Protein AF-0000000081082229 (afdb_homodimer)

Structure (mmCIF, N/CA/C/O backbone):
data_AF-0000000081082229-model_v1
#
loop_
_entity.id
_entity.type
_entity.pdbx_description
1 polymer 'Lipocalin/cytosolic fatty-acid binding domain-containing protein'
#
loop_
_atom_site.group_PDB
_atom_site.id
_atom_site.type_symbol
_atom_site.label_atom_id
_atom_site.label_alt_id
_atom_site.label_comp_id
_atom_site.label_asym_id
_atom_site.label_entity_id
_atom_site.label_seq_id
_atom_site.pdbx_PDB_ins_code
_atom_site.Cartn_x
_atom_site.Cartn_y
_atom_site.Cartn_z
_atom_site.occupancy
_atom_site.B_iso_or_equiv
_atom_site.auth_seq_id
_atom_site.auth_comp_id
_atom_site.auth_asym_id
_atom_site.auth_atom_id
_atom_site.pdbx_PDB_model_num
ATOM 1 N N . MET A 1 1 ? -26.359 8.461 -2.791 1 26.12 1 MET A N 1
ATOM 2 C CA . MET A 1 1 ? -25.031 9.016 -2.504 1 26.12 1 MET A CA 1
ATOM 3 C C . MET A 1 1 ? -24.172 8.016 -1.747 1 26.12 1 MET A C 1
ATOM 5 O O . MET A 1 1 ? -24.422 7.734 -0.573 1 26.12 1 MET A O 1
ATOM 9 N N . PHE A 1 2 ? -23.734 6.965 -2.359 1 30.91 2 PHE A N 1
ATOM 10 C CA . PHE A 1 2 ? -23.266 5.742 -1.726 1 30.91 2 PHE A CA 1
ATOM 11 C C . PHE A 1 2 ? -21.922 5.977 -1.05 1 30.91 2 PHE A C 1
ATOM 13 O O . PHE A 1 2 ? -21 6.555 -1.648 1 30.91 2 PHE A O 1
ATOM 20 N N . SER A 1 3 ? -21.984 6.141 0.276 1 36.75 3 SER A N 1
ATOM 21 C CA . SER A 1 3 ? -20.859 6.18 1.196 1 36.75 3 SER A CA 1
ATOM 22 C C . SER A 1 3 ? -19.984 4.93 1.058 1 36.75 3 SER A C 1
ATOM 24 O O . SER A 1 3 ? -20.438 3.818 1.329 1 36.75 3 SER A O 1
ATOM 26 N N . VAL A 1 4 ? -19.25 4.949 0.083 1 42.41 4 VAL A N 1
ATOM 27 C CA . VAL A 1 4 ? -18.391 3.771 0.058 1 42.41 4 VAL A CA 1
ATOM 28 C C . VAL A 1 4 ? -17.484 3.764 1.29 1 42.41 4 VAL A C 1
ATOM 30 O O . VAL A 1 4 ? -16.734 4.711 1.519 1 42.41 4 VAL A O 1
ATOM 33 N N . VAL A 1 5 ? -17.984 3.068 2.279 1 40.97 5 VAL A N 1
ATOM 34 C CA . VAL A 1 5 ? -17.141 2.803 3.439 1 40.97 5 VAL A CA 1
ATOM 35 C C . VAL A 1 5 ? -16.156 1.686 3.117 1 40.97 5 VAL A C 1
ATOM 37 O O . VAL A 1 5 ? -16.562 0.56 2.814 1 40.97 5 VAL A O 1
ATOM 40 N N . LEU A 1 6 ? -15.086 2.035 2.699 1 45.06 6 LEU A N 1
ATOM 41 C CA . LEU A 1 6 ? -14.062 1.003 2.613 1 45.06 6 LEU A CA 1
ATOM 42 C C . LEU A 1 6 ? -13.688 0.488 4 1 45.06 6 LEU A C 1
ATOM 44 O O . LEU A 1 6 ? -13.039 1.192 4.777 1 45.06 6 LEU A O 1
ATOM 48 N N . LEU A 1 7 ? -14.625 -0.319 4.582 1 39.41 7 LEU A N 1
ATOM 49 C CA . LEU A 1 7 ? -14.352 -0.895 5.895 1 39.41 7 LEU A CA 1
ATOM 50 C C . LEU A 1 7 ? -13.32 -2.01 5.793 1 39.41 7 LEU A C 1
ATOM 52 O O . LEU A 1 7 ? -13.578 -3.051 5.188 1 39.41 7 LEU A O 1
ATOM 56 N N . ALA A 1 8 ? -12 -1.621 5.82 1 44 8 ALA A N 1
ATOM 57 C CA . ALA A 1 8 ? -10.992 -2.676 5.863 1 44 8 ALA A CA 1
ATOM 58 C C . ALA A 1 8 ? -10.977 -3.357 7.227 1 44 8 ALA A C 1
ATOM 60 O O . ALA A 1 8 ? -11.242 -2.725 8.25 1 44 8 ALA A O 1
ATOM 61 N N . ALA A 1 9 ? -10.922 -4.625 7.211 1 42.47 9 ALA A N 1
ATOM 62 C CA . ALA A 1 9 ? -10.703 -5.453 8.391 1 42.47 9 ALA A CA 1
ATOM 63 C C . ALA A 1 9 ? -9.531 -4.93 9.219 1 42.47 9 ALA A C 1
ATOM 65 O O . ALA A 1 9 ? -8.391 -4.898 8.742 1 42.47 9 ALA A O 1
ATOM 66 N N . LEU A 1 10 ? -9.812 -4.027 10.18 1 45.06 10 LEU A N 1
ATOM 67 C CA . LEU A 1 10 ? -8.828 -3.537 11.141 1 45.06 10 LEU A CA 1
ATOM 68 C C . LEU A 1 10 ? -8.094 -4.695 11.812 1 45.06 10 LEU A C 1
ATOM 70 O O . LEU A 1 10 ? -8.719 -5.523 12.484 1 45.06 10 LEU A O 1
ATOM 74 N N . ALA A 1 11 ? -7.004 -4.977 11.289 1 45.22 11 ALA A N 1
ATOM 75 C CA . ALA A 1 11 ? -6.223 -5.961 12.039 1 45.22 11 ALA A CA 1
ATOM 76 C C . ALA A 1 11 ? -6.184 -5.621 13.523 1 45.22 11 ALA A C 1
ATOM 78 O O . ALA A 1 11 ? -5.977 -4.461 13.898 1 45.22 11 ALA A O 1
ATOM 79 N N . THR A 1 12 ? -6.812 -6.449 14.258 1 44.19 12 THR A N 1
ATOM 80 C CA . THR A 1 12 ? -6.77 -6.332 15.711 1 44.19 12 THR A CA 1
ATOM 81 C C . THR A 1 12 ? -5.359 -5.992 16.188 1 44.19 12 THR A C 1
ATOM 83 O O . THR A 1 12 ? -4.422 -6.762 15.961 1 44.19 12 THR A O 1
ATOM 86 N N . CYS A 1 13 ? -5.047 -4.688 16.203 1 43.44 13 CYS A N 1
ATOM 87 C CA . CYS A 1 13 ? -3.803 -4.227 16.812 1 43.44 13 CYS A CA 1
ATOM 88 C C . CYS A 1 13 ? -3.59 -4.859 18.188 1 43.44 13 CYS A C 1
ATOM 90 O O . CYS A 1 13 ? -4.32 -4.559 19.125 1 43.44 13 CYS A O 1
ATOM 92 N N . VAL A 1 14 ? -3.297 -6.086 18.391 1 39.62 14 VAL A N 1
ATOM 93 C CA . VAL A 1 14 ? -2.781 -6.457 19.703 1 39.62 14 VAL A CA 1
ATOM 94 C C . VAL A 1 14 ? -1.655 -5.504 20.109 1 39.62 14 VAL A C 1
ATOM 96 O O . VAL A 1 14 ? -0.687 -5.332 19.359 1 39.62 14 VAL A O 1
ATOM 99 N N . ALA A 1 15 ? -1.9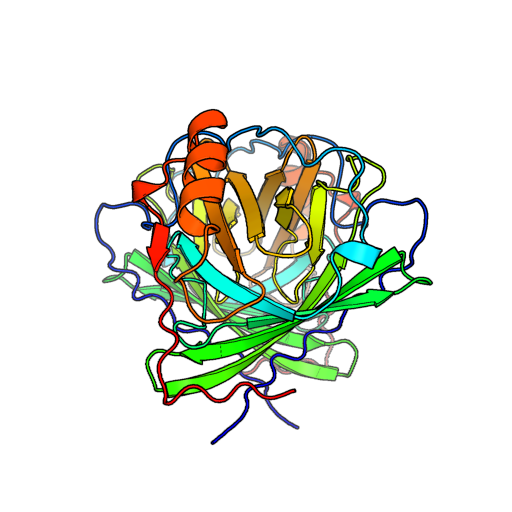37 -4.461 20.859 1 43.59 15 ALA A N 1
ATOM 100 C CA . ALA A 1 15 ? -0.981 -3.66 21.609 1 43.59 15 ALA A CA 1
ATOM 101 C C . ALA A 1 15 ? 0.333 -4.41 21.812 1 43.59 15 ALA A C 1
ATOM 103 O O . ALA A 1 15 ? 1.217 -3.951 22.531 1 43.59 15 ALA A O 1
ATOM 104 N N . GLY A 1 16 ? 0.453 -5.734 21.703 1 45.44 16 GLY A N 1
ATOM 105 C CA . GLY A 1 16 ? 1.644 -6.348 22.281 1 45.44 16 GLY A CA 1
ATOM 106 C C . GLY A 1 16 ? 2.918 -5.957 21.547 1 45.44 16 GLY A C 1
ATOM 107 O O . GLY A 1 16 ? 2.869 -5.395 20.453 1 45.44 16 GLY A O 1
ATOM 108 N N . ASP A 1 17 ? 4.086 -6.207 22.172 1 57.06 17 ASP A N 1
ATOM 109 C CA . ASP A 1 17 ? 5.543 -6.156 22.109 1 57.06 17 ASP A CA 1
ATOM 110 C C . ASP A 1 17 ? 6.051 -6.586 20.734 1 57.06 17 ASP A C 1
ATOM 112 O O . ASP A 1 17 ? 7.238 -6.453 20.438 1 57.06 17 ASP A O 1
ATOM 116 N N . ALA A 1 18 ? 5.156 -7.031 19.828 1 60.81 18 ALA A N 1
ATOM 117 C CA . ALA A 1 18 ? 5.828 -7.648 18.688 1 60.81 18 ALA A CA 1
ATOM 118 C C . ALA A 1 18 ? 5.449 -6.953 17.391 1 60.81 18 ALA A C 1
ATOM 120 O O . ALA A 1 18 ? 4.355 -6.391 17.266 1 60.81 18 ALA A O 1
ATOM 121 N N . LEU A 1 19 ? 6.375 -6.59 16.516 1 69 19 LEU A N 1
ATOM 122 C CA . LEU A 1 19 ? 6.188 -6.156 15.133 1 69 19 LEU A CA 1
ATOM 123 C C . LEU A 1 19 ? 5.105 -6.984 14.445 1 69 19 LEU A C 1
ATOM 125 O O . LEU A 1 19 ? 4.988 -8.188 14.688 1 69 19 LEU A O 1
ATOM 129 N N . PRO A 1 20 ? 4.23 -6.27 13.695 1 74.75 20 PRO A N 1
ATOM 130 C CA . PRO A 1 20 ? 3.316 -7.09 12.906 1 74.75 20 PRO A CA 1
ATOM 131 C C . PRO A 1 20 ? 4.039 -8.148 12.07 1 74.75 20 PRO A C 1
ATOM 133 O O . PRO A 1 20 ? 5.152 -7.906 11.594 1 74.75 20 PRO A O 1
ATOM 136 N N . GLY A 1 21 ? 3.406 -9.32 11.977 1 72.88 21 GLY A N 1
ATOM 137 C CA . GLY A 1 21 ? 3.994 -10.469 11.305 1 72.88 21 GLY A CA 1
ATOM 138 C C . GLY A 1 21 ? 4.398 -10.172 9.875 1 72.88 21 GLY A C 1
ATOM 139 O O . GLY A 1 21 ? 5.328 -10.789 9.344 1 72.88 21 GLY A O 1
ATOM 140 N N . PHE A 1 22 ? 3.773 -9.18 9.273 1 76 22 PHE A N 1
ATOM 141 C CA . PHE A 1 22 ? 4.055 -8.883 7.871 1 76 22 PHE A CA 1
ATOM 142 C C . PHE A 1 22 ? 5.305 -8.023 7.738 1 76 22 PHE A C 1
ATOM 144 O O . PHE A 1 22 ? 5.848 -7.871 6.641 1 76 22 PHE A O 1
ATOM 151 N N . LEU A 1 23 ? 5.734 -7.445 8.773 1 79.56 23 LEU A N 1
ATOM 152 C CA . LEU A 1 23 ? 6.965 -6.664 8.781 1 79.56 23 LEU A CA 1
ATOM 153 C C . LEU A 1 23 ? 8.133 -7.492 9.305 1 79.56 23 LEU A C 1
ATOM 155 O O . LEU A 1 23 ? 8.086 -8.008 10.422 1 79.56 23 LEU A O 1
ATOM 159 N N . LEU A 1 24 ? 9.125 -7.699 8.523 1 84.19 24 LEU A N 1
ATOM 160 C CA . LEU A 1 24 ? 10.297 -8.492 8.875 1 84.19 24 LEU A CA 1
ATOM 161 C C . LEU A 1 24 ? 11.562 -7.637 8.859 1 84.19 24 LEU A C 1
ATOM 163 O O . LEU A 1 24 ? 11.703 -6.746 8.016 1 84.19 24 LEU A O 1
ATOM 167 N N . PRO A 1 25 ? 12.398 -7.918 9.836 1 87.19 25 PRO A N 1
ATOM 168 C CA . PRO A 1 25 ? 13.672 -7.203 9.766 1 87.19 25 PRO A CA 1
ATOM 169 C C . PRO A 1 25 ? 14.492 -7.578 8.531 1 87.19 25 PRO A C 1
ATOM 171 O O . PRO A 1 25 ? 14.453 -8.727 8.086 1 87.19 25 PRO A O 1
ATOM 174 N N . GLY A 1 26 ? 15.195 -6.641 8.07 1 88.25 26 GLY A N 1
ATOM 175 C CA . GLY A 1 26 ? 16.078 -6.895 6.945 1 88.25 26 GLY A CA 1
ATOM 176 C C . GLY A 1 26 ? 15.625 -6.211 5.668 1 88.25 26 GLY A C 1
ATOM 177 O O . GLY A 1 26 ? 14.758 -5.34 5.699 1 88.25 26 GLY A O 1
ATOM 178 N N . LYS A 1 27 ? 16.328 -6.59 4.578 1 88.38 27 LYS A N 1
ATOM 179 C CA . LYS A 1 27 ? 16.078 -5.988 3.273 1 88.38 27 LYS A CA 1
ATOM 180 C C . LYS A 1 27 ? 15.43 -6.992 2.32 1 88.38 27 LYS A C 1
ATOM 182 O O . LYS A 1 27 ? 15.57 -8.203 2.498 1 88.38 27 LYS A O 1
ATOM 187 N N . CYS A 1 28 ? 14.734 -6.477 1.368 1 92.44 28 CYS A N 1
ATOM 188 C CA . CYS A 1 28 ? 14.156 -7.316 0.322 1 92.44 28 CYS A CA 1
ATOM 189 C C . CYS A 1 28 ? 15.25 -8.062 -0.437 1 92.44 28 CYS A C 1
ATOM 191 O O . CYS A 1 28 ? 16.344 -7.535 -0.651 1 92.44 28 CYS A O 1
ATOM 193 N N . ALA A 1 29 ? 14.945 -9.266 -0.843 1 92.69 29 ALA A N 1
ATOM 194 C CA . ALA A 1 29 ? 15.82 -9.992 -1.762 1 92.69 29 ALA A CA 1
ATOM 195 C C . ALA A 1 29 ? 15.906 -9.289 -3.111 1 92.69 29 ALA A C 1
ATOM 197 O O . ALA A 1 29 ? 15.016 -8.508 -3.467 1 92.69 29 ALA A O 1
ATOM 198 N N . LEU A 1 30 ? 17.031 -9.453 -3.781 1 92.62 30 LEU A N 1
ATOM 199 C CA . LEU A 1 30 ? 17.203 -9.008 -5.156 1 92.62 30 LEU A CA 1
ATOM 200 C C . LEU A 1 30 ? 17.281 -10.195 -6.113 1 92.62 30 LEU A C 1
ATOM 202 O O . LEU A 1 30 ? 18.344 -10.523 -6.613 1 92.62 30 LEU A O 1
ATOM 206 N N . PRO A 1 31 ? 16.141 -10.719 -6.402 1 96.62 31 PRO A N 1
ATOM 207 C CA . PRO A 1 31 ? 16.125 -11.984 -7.133 1 96.62 31 PRO A CA 1
ATOM 208 C C . PRO A 1 31 ? 16.453 -11.812 -8.617 1 96.62 31 PRO A C 1
ATOM 210 O O . PRO A 1 31 ? 16.328 -10.711 -9.156 1 96.62 31 PRO A O 1
ATOM 213 N N . ASP A 1 32 ? 16.875 -12.977 -9.242 1 97.12 32 ASP A N 1
ATOM 214 C CA . ASP A 1 32 ? 16.906 -13.047 -10.695 1 97.12 32 ASP A CA 1
ATOM 215 C C . ASP A 1 32 ? 15.5 -12.992 -11.281 1 97.12 32 ASP A C 1
ATOM 217 O O . ASP A 1 32 ? 14.562 -13.547 -10.703 1 97.12 32 ASP A O 1
ATOM 221 N N . LEU A 1 33 ? 15.406 -12.375 -12.453 1 98.12 33 LEU A N 1
ATOM 222 C CA . LEU A 1 33 ? 14.117 -12.211 -13.109 1 98.12 33 LEU A CA 1
ATOM 223 C C . LEU A 1 33 ? 14.023 -13.109 -14.344 1 98.12 33 LEU A C 1
ATOM 225 O O . LEU A 1 33 ? 15.039 -13.492 -14.914 1 98.12 33 LEU A O 1
ATOM 229 N N . GLN A 1 34 ? 12.758 -13.43 -14.609 1 98.62 34 GLN A N 1
ATOM 230 C CA . GLN A 1 34 ? 12.523 -14.148 -15.859 1 98.62 34 GLN A CA 1
ATOM 231 C C . GLN A 1 34 ? 13.164 -13.43 -17.047 1 98.62 34 GLN A C 1
ATOM 233 O O . GLN A 1 34 ? 12.883 -12.258 -17.281 1 98.62 34 GLN A O 1
ATOM 238 N N . ASP A 1 35 ? 14.016 -14.125 -17.828 1 96.06 35 ASP A N 1
ATOM 239 C CA . ASP A 1 35 ? 14.648 -13.57 -19.016 1 96.06 35 ASP A CA 1
ATOM 240 C C . ASP A 1 35 ? 13.648 -13.469 -20.172 1 96.06 35 ASP A C 1
ATOM 242 O O . ASP A 1 35 ? 12.805 -14.352 -20.359 1 96.06 35 ASP A O 1
ATOM 246 N N . ARG A 1 36 ? 13.742 -12.43 -21.031 1 96.06 36 ARG A N 1
ATOM 247 C CA . ARG A 1 36 ? 12.914 -12.242 -22.219 1 96.06 36 ARG A CA 1
ATOM 248 C C . ARG A 1 36 ? 11.445 -12.477 -21.906 1 96.06 36 ARG A C 1
ATOM 250 O O . ARG A 1 36 ? 10.773 -13.258 -22.578 1 96.06 36 ARG A O 1
ATOM 257 N N . PHE A 1 37 ? 11.023 -11.789 -20.828 1 98.25 37 PHE A N 1
ATOM 258 C CA . PHE A 1 37 ? 9.641 -11.93 -20.406 1 98.25 37 PHE A CA 1
ATOM 259 C C . PHE A 1 37 ? 8.68 -11.477 -21.5 1 98.25 37 PHE A C 1
ATOM 261 O O . PHE A 1 37 ? 8.82 -10.375 -22.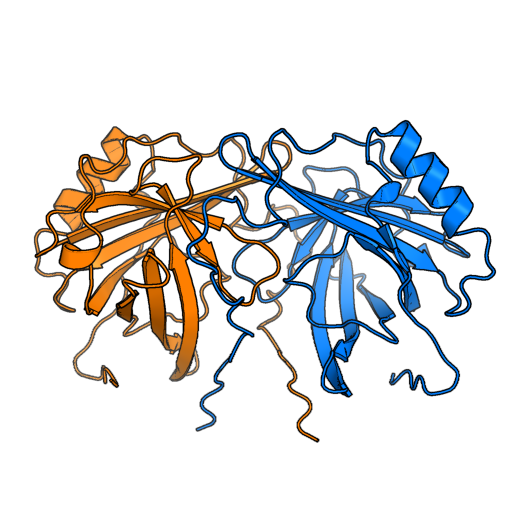047 1 98.25 37 PHE A O 1
ATOM 268 N N . ASP A 1 38 ? 7.746 -12.367 -21.781 1 97.69 38 ASP A N 1
ATOM 269 C CA . ASP A 1 38 ? 6.746 -12.133 -22.828 1 97.69 38 ASP A CA 1
ATOM 270 C C . ASP A 1 38 ? 5.363 -11.906 -22.219 1 97.69 38 ASP A C 1
ATOM 272 O O . ASP A 1 38 ? 4.699 -12.859 -21.797 1 97.69 38 ASP A O 1
ATOM 276 N N . LEU A 1 39 ? 4.914 -10.648 -22.203 1 97.56 39 LEU A N 1
ATOM 277 C CA . LEU A 1 39 ? 3.648 -10.297 -21.578 1 97.56 39 LEU A CA 1
ATOM 278 C C . LEU A 1 39 ? 2.486 -11.031 -22.234 1 97.56 39 LEU A C 1
ATOM 280 O O . LEU A 1 39 ? 1.553 -11.469 -21.562 1 97.56 39 LEU A O 1
ATOM 284 N N . ARG A 1 40 ? 2.531 -11.133 -23.531 1 97.25 40 ARG A N 1
ATOM 285 C CA . ARG A 1 40 ? 1.424 -11.766 -24.234 1 97.25 40 ARG A CA 1
ATOM 286 C C . ARG A 1 40 ? 1.274 -13.227 -23.844 1 97.25 40 ARG A C 1
ATOM 288 O O . ARG A 1 40 ? 0.16 -13.711 -23.625 1 97.25 40 ARG A O 1
ATOM 295 N N . ARG A 1 41 ? 2.387 -13.883 -23.766 1 97.94 41 ARG A N 1
ATOM 296 C CA . ARG A 1 41 ? 2.336 -15.289 -23.375 1 97.94 41 ARG A CA 1
ATOM 297 C C . ARG A 1 41 ? 1.896 -15.438 -21.922 1 97.94 41 ARG A C 1
ATOM 299 O O . ARG A 1 41 ? 1.283 -16.438 -21.562 1 97.94 41 ARG A O 1
ATOM 306 N N . TYR A 1 42 ? 2.205 -14.438 -21.141 1 98.38 42 TYR A N 1
ATOM 307 C CA . TYR A 1 42 ? 1.902 -14.469 -19.719 1 98.38 42 TYR A CA 1
ATOM 308 C C . TYR A 1 42 ? 0.416 -14.242 -19.469 1 98.38 42 TYR A C 1
ATOM 310 O O . TYR A 1 42 ? -0.106 -14.602 -18.406 1 98.38 42 TYR A O 1
ATOM 318 N N . SER A 1 43 ? -0.287 -13.711 -20.391 1 98.19 43 SER A N 1
ATOM 319 C CA . SER A 1 43 ? -1.686 -13.312 -20.25 1 98.19 43 SER A CA 1
ATOM 320 C C . SER A 1 43 ? -2.578 -14.523 -19.969 1 98.19 43 SER A C 1
ATOM 322 O O . SER A 1 43 ? -2.189 -15.664 -20.219 1 98.19 43 SER A O 1
ATOM 324 N N . GLY A 1 44 ? -3.74 -14.211 -19.406 1 97.62 44 GLY A N 1
ATOM 325 C CA . GLY A 1 44 ? -4.719 -15.25 -19.125 1 97.62 44 GLY A CA 1
ATOM 326 C C . GLY A 1 44 ? -4.945 -15.484 -17.641 1 97.62 44 GLY A C 1
ATOM 327 O O . GLY A 1 44 ? -4.594 -14.633 -16.812 1 97.62 44 GLY A O 1
ATOM 328 N N . ARG A 1 45 ? -5.535 -16.609 -17.359 1 96.94 45 ARG A N 1
ATOM 329 C CA . ARG A 1 45 ? -5.93 -16.922 -15.984 1 96.94 45 ARG A CA 1
ATOM 330 C C . ARG A 1 45 ? -4.82 -17.656 -15.25 1 96.94 45 ARG A C 1
ATOM 332 O O . ARG A 1 45 ? -4.195 -18.562 -15.812 1 96.94 45 ARG A O 1
ATOM 339 N N . TRP A 1 46 ? -4.648 -17.188 -14.062 1 97.06 46 TRP A N 1
ATOM 340 C CA . TRP A 1 46 ? -3.758 -17.859 -13.125 1 97.06 46 TRP A CA 1
ATOM 341 C C . TRP A 1 46 ? -4.477 -18.172 -11.812 1 97.06 46 TRP A C 1
ATOM 343 O O . TRP A 1 46 ? -5.227 -17.344 -11.297 1 97.06 46 TRP A O 1
ATOM 353 N N . TYR A 1 47 ? -4.234 -19.359 -11.328 1 96.56 47 TYR A N 1
ATOM 354 C CA . TYR A 1 47 ? -4.699 -19.734 -9.992 1 96.56 47 TYR A CA 1
ATOM 355 C C . TYR A 1 47 ? -3.574 -19.625 -8.969 1 96.56 47 TYR A C 1
ATOM 357 O O . TYR A 1 47 ? -2.457 -20.078 -9.211 1 96.56 47 TYR A O 1
ATOM 365 N N . TRP A 1 48 ? -3.932 -18.953 -7.859 1 96.19 48 TRP A N 1
ATOM 366 C CA . TRP A 1 48 ? -2.955 -18.891 -6.777 1 96.19 48 TRP A CA 1
ATOM 367 C C . TRP A 1 48 ? -2.891 -20.219 -6.027 1 96.19 48 TRP A C 1
ATOM 369 O O . TRP A 1 48 ? -3.875 -20.641 -5.414 1 96.19 48 TRP A O 1
ATOM 379 N N . THR A 1 49 ? -1.729 -20.812 -6.023 1 95.62 49 THR A N 1
ATOM 380 C CA . THR A 1 49 ? -1.664 -22.109 -5.359 1 95.62 49 THR A CA 1
ATOM 381 C C . THR A 1 49 ? -0.924 -22 -4.031 1 95.62 49 THR A C 1
ATOM 383 O O . THR A 1 49 ? -1.202 -22.766 -3.096 1 95.62 49 THR A O 1
ATOM 386 N N . HIS A 1 50 ? 0.106 -21.188 -3.982 1 95.25 50 HIS A N 1
ATOM 387 C CA . HIS A 1 50 ? 0.812 -20.906 -2.738 1 95.25 50 HIS A CA 1
ATOM 388 C C . HIS A 1 50 ? 1.062 -19.406 -2.578 1 95.25 50 HIS A C 1
ATOM 390 O O . HIS A 1 50 ? 1.353 -18.719 -3.555 1 95.25 50 HIS A O 1
ATOM 396 N N . ILE A 1 51 ? 0.981 -18.953 -1.348 1 94.75 51 ILE A N 1
ATOM 397 C CA . ILE A 1 51 ? 1.246 -17.547 -1.058 1 94.75 51 ILE A CA 1
ATOM 398 C C . ILE A 1 51 ? 1.967 -17.422 0.283 1 94.75 51 ILE A C 1
ATOM 400 O O . ILE A 1 51 ? 1.854 -18.312 1.139 1 94.75 51 ILE A O 1
ATOM 404 N N . ILE A 1 52 ? 2.805 -16.375 0.411 1 92.44 52 ILE A N 1
ATOM 405 C CA . ILE A 1 52 ? 3.211 -15.961 1.753 1 92.44 52 ILE A CA 1
ATOM 406 C C . ILE A 1 52 ? 2.029 -15.328 2.48 1 92.44 52 ILE A C 1
ATOM 408 O O . ILE A 1 52 ? 1.504 -14.297 2.045 1 92.44 52 ILE A O 1
ATOM 412 N N . GLU A 1 53 ? 1.618 -15.938 3.451 1 80.69 53 GLU A N 1
ATOM 413 C CA . GLU A 1 53 ? 0.464 -15.43 4.184 1 80.69 53 GLU A CA 1
ATOM 414 C C . GLU A 1 53 ? 0.706 -14 4.668 1 80.69 53 GLU A C 1
ATOM 416 O O . GLU A 1 53 ? 1.792 -13.68 5.156 1 80.69 53 GLU A O 1
ATOM 421 N N . ASN A 1 54 ? -0.261 -13.18 4.383 1 76.38 54 ASN A N 1
ATOM 422 C CA . ASN A 1 54 ? -0.257 -11.781 4.801 1 76.38 54 ASN A CA 1
ATOM 423 C C . ASN A 1 54 ? -1.653 -11.305 5.195 1 76.38 54 ASN A C 1
ATOM 425 O O . ASN A 1 54 ? -2.635 -11.633 4.527 1 76.38 54 ASN A O 1
ATOM 429 N N . GLU A 1 55 ? -1.67 -10.594 6.305 1 72.5 55 GLU A N 1
ATOM 430 C CA . GLU A 1 55 ? -2.955 -10.148 6.832 1 72.5 55 GLU A CA 1
ATOM 431 C C . GLU A 1 55 ? -3.643 -9.188 5.871 1 72.5 55 GLU A C 1
ATOM 433 O O . GLU A 1 55 ? -4.848 -8.945 5.973 1 72.5 55 GLU A O 1
ATOM 438 N N . TYR A 1 56 ? -3.004 -8.766 4.906 1 75.12 56 TYR A N 1
ATOM 439 C CA . TYR A 1 56 ? -3.559 -7.758 4.008 1 75.12 56 TYR A CA 1
ATOM 440 C C . TYR A 1 56 ? -4.16 -8.406 2.766 1 75.12 56 TYR A C 1
ATOM 442 O O . TYR A 1 56 ? -4.848 -7.746 1.984 1 75.12 56 TYR A O 1
ATOM 450 N N . LEU A 1 57 ? -3.861 -9.656 2.555 1 79.38 57 LEU A N 1
ATOM 451 C CA . LEU A 1 57 ? -4.516 -10.344 1.449 1 79.38 57 LEU A CA 1
ATOM 452 C C . LEU A 1 57 ? -5.961 -10.688 1.8 1 79.38 57 LEU A C 1
ATOM 454 O O . LEU A 1 57 ? -6.211 -11.516 2.682 1 79.38 57 LEU A O 1
ATOM 458 N N . PRO A 1 58 ? -6.957 -10.047 1.142 1 80.94 58 PRO A N 1
ATOM 459 C CA . PRO A 1 58 ? -8.352 -10.18 1.578 1 80.94 58 PRO A CA 1
ATOM 460 C C . PRO A 1 58 ? -8.961 -11.531 1.197 1 80.94 58 PRO A C 1
ATOM 462 O O . PRO A 1 58 ? -9.938 -11.961 1.812 1 80.94 58 PRO A O 1
ATOM 465 N N . MET A 1 59 ? -8.422 -12.148 0.2 1 89.62 59 MET A N 1
ATOM 466 C CA . MET A 1 59 ? -8.961 -13.438 -0.232 1 89.62 59 MET A CA 1
ATOM 467 C C . MET A 1 59 ? -8.133 -14.586 0.333 1 89.62 59 MET A C 1
ATOM 469 O O . MET A 1 59 ? -6.91 -14.492 0.42 1 89.62 59 MET A O 1
ATOM 473 N N . GLU A 1 60 ? -8.852 -15.703 0.53 1 90.81 60 GLU A N 1
ATOM 474 C CA . GLU A 1 60 ? -8.18 -16.812 1.196 1 90.81 60 GLU A CA 1
ATOM 475 C C . GLU A 1 60 ? -8.328 -18.109 0.401 1 90.81 60 GLU A C 1
ATOM 477 O O . GLU A 1 60 ? -7.453 -18.969 0.443 1 90.81 60 GLU A O 1
ATOM 482 N N . THR A 1 61 ? -9.469 -18.25 -0.188 1 93.44 61 THR A N 1
ATOM 483 C CA . THR A 1 61 ? -9.719 -19.5 -0.891 1 93.44 61 THR A CA 1
ATOM 484 C C . THR A 1 61 ? -10.18 -19.25 -2.32 1 93.44 61 THR A C 1
ATOM 486 O O . THR A 1 61 ? -10.703 -18.172 -2.621 1 93.44 61 THR A O 1
ATOM 489 N N . CYS A 1 62 ? -9.938 -20.219 -3.16 1 96 62 CYS A N 1
ATOM 490 C CA . CYS A 1 62 ? -10.375 -20.188 -4.551 1 96 62 CYS A CA 1
ATOM 491 C C . CYS A 1 62 ? -9.836 -18.953 -5.266 1 96 62 CYS A C 1
ATOM 493 O O . CYS A 1 62 ? -10.531 -18.359 -6.086 1 96 62 CYS A O 1
ATOM 495 N N . VAL A 1 63 ? -8.633 -18.516 -4.918 1 95.38 63 VAL A N 1
ATOM 496 C CA . VAL A 1 63 ? -8.125 -17.234 -5.426 1 95.38 63 VAL A CA 1
ATOM 497 C C . VAL A 1 63 ? -7.566 -17.438 -6.832 1 95.38 63 VAL A C 1
ATOM 499 O O . VAL A 1 63 ? -6.824 -18.375 -7.09 1 95.38 63 VAL A O 1
ATOM 502 N N . HIS A 1 64 ? -7.914 -16.5 -7.676 1 96.75 64 HIS A N 1
ATOM 503 C CA . HIS A 1 64 ? -7.469 -16.531 -9.062 1 96.75 64 HIS A CA 1
ATOM 504 C C . HIS A 1 64 ? -7.391 -15.133 -9.656 1 96.75 64 HIS A C 1
ATOM 506 O O . HIS A 1 64 ? -8.07 -14.219 -9.18 1 96.75 64 HIS A O 1
ATOM 512 N N . SER A 1 65 ? -6.547 -14.984 -10.625 1 96.75 65 SER A N 1
ATOM 513 C CA . SER A 1 65 ? -6.359 -13.703 -11.297 1 96.75 65 SER A CA 1
ATOM 514 C C . SER A 1 65 ? -6.445 -13.859 -12.812 1 96.75 65 SER A C 1
ATOM 516 O O . SER A 1 65 ? -5.938 -14.836 -13.375 1 96.75 65 SER A O 1
ATOM 518 N N . GLN A 1 66 ? -7.102 -12.938 -13.375 1 97.81 66 GLN A N 1
ATOM 519 C CA . GLN A 1 66 ? -7.137 -12.812 -14.828 1 97.81 66 GLN A CA 1
ATOM 520 C C . GLN A 1 66 ? -6.273 -11.656 -15.312 1 97.81 66 GLN A C 1
ATOM 522 O O . GLN A 1 66 ? -6.496 -10.508 -14.922 1 97.81 66 GLN A O 1
ATOM 527 N N . TYR A 1 67 ? -5.324 -11.969 -16.109 1 97.88 67 TYR A N 1
ATOM 528 C CA . TYR A 1 67 ? -4.449 -10.961 -16.719 1 97.88 67 TYR A CA 1
ATOM 529 C C . TYR A 1 67 ? -4.844 -10.695 -18.156 1 97.88 67 TYR A C 1
ATOM 531 O O . TYR A 1 67 ? -4.547 -11.5 -19.047 1 97.88 67 TYR A O 1
ATOM 539 N N . ASP A 1 68 ? -5.41 -9.562 -18.359 1 97.56 68 ASP A N 1
ATOM 540 C CA . ASP A 1 68 ? -5.781 -9.148 -19.703 1 97.56 68 ASP A CA 1
ATOM 541 C C . ASP A 1 68 ? -4.738 -8.195 -20.297 1 97.56 68 ASP A C 1
ATOM 543 O O . ASP A 1 68 ? -4.66 -7.035 -19.891 1 97.56 68 ASP A O 1
ATOM 547 N N . TYR A 1 69 ? -4.059 -8.656 -21.281 1 97 69 TYR A N 1
ATOM 548 C CA . TYR A 1 69 ? -3.006 -7.871 -21.922 1 97 69 TYR A CA 1
ATOM 549 C C . TYR A 1 69 ? -3.596 -6.738 -22.75 1 97 69 TYR A C 1
ATOM 551 O O . TYR A 1 69 ? -4.586 -6.934 -23.469 1 97 69 TYR A O 1
ATOM 559 N N . SER A 1 70 ? -2.975 -5.605 -22.547 1 94.5 70 SER A N 1
ATOM 560 C CA . SER A 1 70 ? -3.316 -4.445 -23.359 1 94.5 70 SER A CA 1
ATOM 561 C C . SER A 1 70 ? -2.133 -4 -24.219 1 94.5 70 SER A C 1
ATOM 563 O O . SER A 1 70 ? -1.111 -3.559 -23.688 1 94.5 70 SER A O 1
ATOM 565 N N . TYR A 1 71 ? -2.369 -3.99 -25.484 1 90.62 71 TYR A N 1
ATOM 566 C CA . TYR A 1 71 ? -1.326 -3.521 -26.391 1 90.62 71 TYR A CA 1
ATOM 567 C C . TYR A 1 71 ? -1.12 -2.018 -26.25 1 90.62 71 TYR A C 1
ATOM 569 O O . TYR A 1 71 ? 0.015 -1.537 -26.266 1 90.62 71 TYR A O 1
ATOM 577 N N . THR A 1 72 ? -2.156 -1.338 -26.094 1 89.81 72 THR A N 1
ATOM 578 C CA . THR A 1 72 ? -2.117 0.119 -26.031 1 89.81 72 THR A CA 1
ATOM 579 C C . THR A 1 72 ? -1.433 0.589 -24.75 1 89.81 72 THR A C 1
ATOM 581 O O . THR A 1 72 ? -0.598 1.495 -24.781 1 89.81 72 THR A O 1
ATOM 584 N N . ASP A 1 73 ? -1.678 -0.052 -23.734 1 86.94 73 ASP A N 1
ATOM 585 C CA . ASP A 1 73 ? -1.124 0.366 -22.453 1 86.94 73 ASP A CA 1
ATOM 586 C C . ASP A 1 73 ? 0.168 -0.386 -22.141 1 86.94 73 ASP A C 1
ATOM 588 O O . ASP A 1 73 ? 0.909 -0.006 -21.234 1 86.94 73 ASP A O 1
ATOM 592 N N . TYR A 1 74 ? 0.444 -1.39 -22.969 1 89.75 74 TYR A N 1
ATOM 593 C CA . TYR A 1 74 ? 1.581 -2.279 -22.766 1 89.75 74 TYR A CA 1
ATOM 594 C C . TYR A 1 74 ? 1.631 -2.773 -21.328 1 89.75 74 TYR A C 1
ATOM 596 O O . TYR A 1 74 ? 2.562 -2.453 -20.578 1 89.75 74 TYR A O 1
ATOM 604 N N . GLY A 1 75 ? 0.793 -3.504 -20.922 1 95.69 75 GLY A N 1
ATOM 605 C CA . GLY A 1 75 ? 0.609 -4.055 -19.578 1 95.69 75 GLY A CA 1
ATOM 606 C C . GLY A 1 75 ? -0.665 -4.863 -19.453 1 95.69 75 GLY A C 1
ATOM 607 O O . GLY A 1 75 ? -1.177 -5.402 -20.438 1 95.69 75 GLY A O 1
ATOM 608 N N . PHE A 1 76 ? -1.043 -5.094 -18.141 1 97.62 76 PHE A N 1
ATOM 609 C CA . PHE A 1 76 ? -2.213 -5.922 -17.875 1 97.62 76 PHE A CA 1
ATOM 610 C C . PHE A 1 76 ? -3.268 -5.141 -17.094 1 97.62 76 PHE A C 1
ATOM 612 O O . PHE A 1 76 ? -2.939 -4.395 -16.172 1 97.62 76 PHE A O 1
ATOM 619 N N . LYS A 1 77 ? -4.496 -5.266 -17.531 1 95.94 77 LYS A N 1
ATOM 620 C CA . LYS A 1 77 ? -5.594 -5.152 -16.578 1 95.94 77 LYS A CA 1
ATOM 621 C C . LYS A 1 77 ? -5.797 -6.457 -15.812 1 95.94 77 LYS A C 1
ATOM 623 O O . LYS A 1 77 ? -5.922 -7.523 -16.422 1 95.94 77 LYS A O 1
ATOM 628 N N . VAL A 1 78 ? -5.797 -6.332 -14.492 1 95.94 78 VAL A N 1
ATOM 629 C CA . VAL A 1 78 ? -5.816 -7.551 -13.695 1 95.94 78 VAL A CA 1
ATOM 630 C C . VAL A 1 78 ? -7.055 -7.566 -12.797 1 95.94 78 VAL A C 1
ATOM 632 O O . VAL A 1 78 ? -7.367 -6.566 -12.148 1 95.94 78 VAL A O 1
ATOM 635 N N . ARG A 1 79 ? -7.758 -8.633 -12.844 1 95.62 79 ARG A N 1
ATOM 636 C CA . ARG A 1 79 ? -8.859 -8.898 -11.93 1 95.62 79 ARG A CA 1
ATOM 637 C C . ARG A 1 79 ? -8.562 -10.109 -11.047 1 95.62 79 ARG A C 1
ATOM 639 O O . ARG A 1 79 ? -8.273 -11.195 -11.555 1 95.62 79 ARG A O 1
ATOM 646 N N . THR A 1 80 ? -8.523 -9.891 -9.758 1 94.25 80 THR A N 1
ATOM 647 C CA . THR A 1 80 ? -8.32 -10.969 -8.797 1 94.25 80 THR A CA 1
ATOM 648 C C . THR A 1 80 ? -9.586 -11.188 -7.965 1 94.25 80 THR A C 1
ATOM 650 O O . THR A 1 80 ? -10.219 -10.234 -7.52 1 94.25 80 THR A O 1
ATOM 653 N N . ALA A 1 81 ? -9.898 -12.461 -7.828 1 94.44 81 ALA A N 1
ATOM 654 C CA . ALA A 1 81 ? -11.125 -12.773 -7.09 1 94.44 81 ALA A CA 1
ATOM 655 C C . ALA A 1 81 ? -10.953 -14.023 -6.242 1 94.44 81 ALA A C 1
ATOM 657 O O . ALA A 1 81 ? -10.047 -14.828 -6.48 1 94.44 81 ALA A O 1
ATOM 658 N N . GLY A 1 82 ? -11.789 -14.172 -5.285 1 94.62 82 GLY A N 1
ATOM 659 C CA . GLY A 1 82 ? -11.828 -15.305 -4.371 1 94.62 82 GLY A CA 1
ATOM 660 C C . GLY A 1 82 ? -12.742 -15.078 -3.184 1 94.62 82 GLY A C 1
ATOM 661 O O . GLY A 1 82 ? -13.586 -14.18 -3.207 1 94.62 82 GLY A O 1
ATOM 662 N N . PHE A 1 83 ? -12.57 -15.977 -2.215 1 92.81 83 PHE A N 1
ATOM 663 C CA . PHE A 1 83 ? -13.406 -15.883 -1.021 1 92.81 83 PHE A CA 1
ATOM 664 C C . PHE A 1 83 ? -12.562 -15.5 0.192 1 92.81 83 PHE A C 1
ATOM 666 O O . PHE A 1 83 ? -11.406 -15.906 0.311 1 92.81 83 PHE A O 1
ATOM 673 N N . ASN A 1 84 ? -13.242 -14.719 0.992 1 90.19 84 ASN A N 1
ATOM 674 C CA . ASN A 1 84 ? -12.586 -14.422 2.264 1 90.19 84 ASN A CA 1
ATOM 675 C C . ASN A 1 84 ? -13.008 -15.406 3.354 1 90.19 84 ASN A C 1
ATOM 677 O O . ASN A 1 84 ? -13.664 -16.406 3.068 1 90.19 84 ASN A O 1
ATOM 681 N N . SER A 1 85 ? -12.531 -15.133 4.605 1 88.19 85 SER A N 1
ATOM 682 C CA . SER A 1 85 ? -12.781 -16.031 5.723 1 88.19 85 SER A CA 1
ATOM 683 C C . SER A 1 85 ? -14.273 -16.125 6.035 1 88.19 85 SER A C 1
ATOM 685 O O . SER A 1 85 ? -14.742 -17.141 6.551 1 88.19 85 SER A O 1
ATOM 687 N N . ASP A 1 86 ? -15.055 -15.133 5.707 1 90.69 86 ASP A N 1
ATOM 688 C CA . ASP A 1 86 ? -16.5 -15.109 5.934 1 90.69 86 ASP A CA 1
ATOM 689 C C . ASP A 1 86 ? -17.25 -15.727 4.758 1 90.69 86 ASP A C 1
ATOM 691 O O . ASP A 1 86 ? -18.469 -15.586 4.652 1 90.69 86 ASP A O 1
ATOM 695 N N . LYS A 1 87 ? -16.516 -16.156 3.816 1 89.81 87 LYS A N 1
ATOM 696 C CA . LYS A 1 87 ? -17.062 -16.812 2.631 1 89.81 87 LYS A CA 1
ATOM 697 C C . LYS A 1 87 ? -17.719 -15.797 1.694 1 89.81 87 LYS A C 1
ATOM 699 O O . LYS A 1 87 ? -18.625 -16.141 0.943 1 89.81 87 LYS A O 1
ATOM 704 N N . GLU A 1 88 ? -17.281 -14.641 1.853 1 89.81 88 GLU A N 1
ATOM 705 C CA . GLU A 1 88 ? -17.719 -13.625 0.898 1 89.81 88 GLU A CA 1
ATOM 706 C C . GLU A 1 88 ? -16.844 -13.625 -0.349 1 89.81 88 GLU A C 1
ATOM 708 O O . GLU A 1 88 ? -15.625 -13.758 -0.254 1 89.81 88 GLU A O 1
ATOM 713 N N . TYR A 1 89 ? -17.547 -13.547 -1.469 1 90.12 89 TYR A N 1
ATOM 714 C CA . TYR A 1 89 ? -16.812 -13.445 -2.725 1 90.12 89 TYR A CA 1
ATOM 715 C C . TYR A 1 89 ? -16.328 -12.016 -2.951 1 90.12 89 TYR A C 1
ATOM 717 O O . TYR A 1 89 ? -17.125 -11.078 -2.984 1 90.12 89 TYR A O 1
ATOM 725 N N . LEU A 1 90 ? -15.031 -11.891 -3.135 1 88.25 90 LEU A N 1
ATOM 726 C CA . LEU A 1 90 ? -14.414 -10.578 -3.34 1 88.25 90 LEU A CA 1
ATOM 727 C C . LEU A 1 90 ? -13.75 -10.5 -4.711 1 88.25 90 LEU A C 1
ATOM 729 O O . LEU A 1 90 ? -13.344 -11.523 -5.27 1 88.25 90 LEU A O 1
ATOM 733 N N . ARG A 1 91 ? -13.719 -9.227 -5.16 1 89.62 91 ARG A N 1
ATOM 734 C CA . ARG A 1 91 ? -13.047 -8.953 -6.426 1 89.62 91 ARG A CA 1
ATOM 735 C C . ARG A 1 91 ? -12.227 -7.668 -6.34 1 89.62 91 ARG A C 1
ATOM 737 O O . ARG A 1 91 ? -12.703 -6.652 -5.832 1 89.62 91 ARG A O 1
ATOM 744 N N . LEU A 1 92 ? -10.984 -7.742 -6.781 1 87.44 92 LEU A N 1
ATOM 745 C CA . LEU A 1 92 ? -10.086 -6.594 -6.859 1 87.44 92 LEU A CA 1
ATOM 746 C C . LEU A 1 92 ? -9.578 -6.398 -8.289 1 87.44 92 LEU A C 1
ATOM 748 O O . LEU A 1 92 ? -9.234 -7.367 -8.969 1 87.44 92 LEU A O 1
ATOM 752 N N . GLU A 1 93 ? -9.602 -5.129 -8.68 1 89.25 93 GLU A N 1
ATOM 753 C CA . GLU A 1 93 ? -9.117 -4.824 -10.023 1 89.25 93 GLU A CA 1
ATOM 754 C C . GLU A 1 93 ? -8 -3.783 -9.977 1 89.25 93 GLU A C 1
ATOM 756 O O . GLU A 1 93 ? -8.023 -2.875 -9.148 1 89.25 93 GLU A O 1
ATOM 761 N N . GLY A 1 94 ? -7.059 -3.969 -10.867 1 89.69 94 GLY A N 1
ATOM 762 C CA . GLY A 1 94 ? -5.938 -3.053 -11.008 1 89.69 94 GLY A CA 1
ATOM 763 C C . GLY A 1 94 ? -5.117 -3.305 -12.258 1 89.69 94 GLY A C 1
ATOM 764 O O . GLY A 1 94 ? -5.625 -3.855 -13.242 1 89.69 94 GLY A O 1
ATOM 765 N N . GLN A 1 95 ? -3.9 -2.736 -12.18 1 91.62 95 GLN A N 1
ATOM 766 C CA . GLN A 1 95 ? -3.018 -2.887 -13.336 1 91.62 95 GLN A CA 1
ATOM 767 C C . GLN A 1 95 ? -1.65 -3.42 -12.914 1 91.62 95 GLN A C 1
ATOM 769 O O . GLN A 1 95 ? -1.204 -3.182 -11.789 1 91.62 95 GLN A O 1
ATOM 774 N N . VAL A 1 96 ? -1.072 -4.137 -13.766 1 94.31 96 VAL A N 1
ATOM 775 C CA . VAL A 1 96 ? 0.312 -4.59 -13.664 1 94.31 96 VAL A CA 1
ATOM 776 C C . VAL A 1 96 ? 1.045 -4.301 -14.969 1 94.31 96 VAL A C 1
ATOM 778 O O . VAL A 1 96 ? 0.61 -4.73 -16.047 1 94.31 96 VAL A O 1
ATOM 781 N N . TYR A 1 97 ? 2.105 -3.557 -14.883 1 93.25 97 TYR A N 1
ATOM 782 C CA . TYR A 1 97 ? 2.744 -3.162 -16.141 1 93.25 97 TYR A CA 1
ATOM 783 C C . TYR A 1 97 ? 4.234 -2.91 -15.93 1 93.25 97 TYR A C 1
ATOM 785 O O . TYR A 1 97 ? 4.664 -2.562 -14.828 1 93.25 97 TYR A O 1
ATOM 793 N N . PRO A 1 98 ? 4.996 -3.143 -17.047 1 93.5 98 PRO A N 1
ATOM 794 C CA . PRO A 1 98 ? 6.426 -2.838 -16.984 1 93.5 98 PRO A CA 1
ATOM 795 C C . PRO A 1 98 ? 6.707 -1.338 -16.906 1 93.5 98 PRO A C 1
ATOM 797 O O . PRO A 1 98 ? 5.848 -0.526 -17.25 1 93.5 98 PRO A O 1
ATOM 800 N N . THR A 1 99 ? 7.863 -1.077 -16.328 1 86.31 99 THR A N 1
ATOM 801 C CA . THR A 1 99 ? 8.383 0.287 -16.344 1 86.31 99 THR A CA 1
ATOM 802 C C . THR A 1 99 ? 9.703 0.355 -17.109 1 86.31 99 THR A C 1
ATOM 804 O O . THR A 1 99 ? 10.398 -0.654 -17.25 1 86.31 99 THR A O 1
ATOM 807 N N . LYS A 1 100 ? 10.07 1.48 -17.578 1 83.81 100 LYS A N 1
ATOM 808 C CA . LYS A 1 100 ? 11.266 1.642 -18.391 1 83.81 100 LYS A CA 1
ATOM 809 C C . LYS A 1 100 ? 12.531 1.435 -17.562 1 83.81 100 LYS A C 1
ATOM 811 O O . LYS A 1 100 ? 13.586 1.101 -18.109 1 83.81 100 LYS A O 1
ATOM 816 N N . GLU A 1 101 ? 12.414 1.586 -16.312 1 84.25 101 GLU A N 1
ATOM 817 C CA . GLU A 1 101 ? 13.57 1.579 -15.43 1 84.25 101 GLU A CA 1
ATOM 818 C C . GLU A 1 101 ? 14.016 0.155 -15.102 1 84.25 101 GLU A C 1
ATOM 820 O O . GLU A 1 101 ? 15.125 -0.062 -14.617 1 84.25 101 GLU A O 1
ATOM 825 N N . PHE A 1 102 ? 13.102 -0.8 -15.422 1 86.88 102 PHE A N 1
ATOM 826 C CA . PHE A 1 102 ? 13.383 -2.184 -15.055 1 86.88 102 PHE A CA 1
ATOM 827 C C . PHE A 1 102 ? 13.109 -3.121 -16.219 1 86.88 102 PHE A C 1
ATOM 829 O O . PHE A 1 102 ? 12.43 -2.75 -17.188 1 86.88 102 PHE A O 1
ATOM 836 N N . PRO A 1 103 ? 13.773 -4.355 -16.062 1 91.06 103 PRO A N 1
ATOM 837 C CA . PRO A 1 103 ? 13.398 -5.363 -17.062 1 91.06 103 PRO A CA 1
ATOM 838 C C . PRO A 1 103 ? 11.898 -5.648 -17.062 1 91.06 103 PRO A C 1
ATOM 840 O O . PRO A 1 103 ? 11.219 -5.43 -16.062 1 91.06 103 PRO A O 1
ATOM 843 N N . ALA A 1 104 ? 11.375 -6.148 -18.125 1 92.38 104 ALA A N 1
ATOM 844 C CA . ALA A 1 104 ? 9.945 -6.352 -18.328 1 92.38 104 ALA A CA 1
ATOM 845 C C . ALA A 1 104 ? 9.359 -7.242 -17.234 1 92.38 104 ALA A C 1
ATOM 847 O O . ALA A 1 104 ? 8.188 -7.098 -16.875 1 92.38 104 ALA A O 1
ATOM 848 N N . ALA A 1 105 ? 10.133 -8.125 -16.719 1 96.38 105 ALA A N 1
ATOM 849 C CA . ALA A 1 105 ? 9.648 -9.055 -15.703 1 96.38 105 ALA A CA 1
ATOM 850 C C . ALA A 1 105 ? 9.539 -8.367 -14.344 1 96.38 105 ALA A C 1
ATOM 852 O O . ALA A 1 105 ? 9.031 -8.953 -13.383 1 96.38 105 ALA A O 1
ATOM 853 N N . HIS A 1 106 ? 10.117 -7.184 -14.234 1 94.44 106 HIS A N 1
ATOM 854 C CA . HIS A 1 106 ? 9.961 -6.328 -13.07 1 94.44 106 HIS A CA 1
ATOM 855 C C . HIS A 1 106 ? 8.906 -5.258 -13.305 1 94.44 106 HIS A C 1
ATOM 857 O O . HIS A 1 106 ? 9.234 -4.113 -13.625 1 94.44 106 HIS A O 1
ATOM 863 N N . MET A 1 107 ? 7.672 -5.684 -13.047 1 94.94 107 MET A N 1
ATOM 864 C CA . MET A 1 107 ? 6.547 -4.801 -13.336 1 94.94 107 MET A CA 1
ATOM 865 C C . MET A 1 107 ? 6.109 -4.051 -12.078 1 94.94 107 MET A C 1
ATOM 867 O O . MET A 1 107 ? 6.668 -4.254 -11 1 94.94 107 MET A O 1
ATOM 871 N N . LEU A 1 108 ? 5.23 -3.129 -12.289 1 90.31 108 LEU A N 1
ATOM 872 C CA . LEU A 1 108 ? 4.609 -2.369 -11.211 1 90.31 108 LEU A CA 1
ATOM 873 C C . LEU A 1 108 ? 3.188 -2.859 -10.953 1 90.31 108 LEU A C 1
ATOM 875 O O . LEU A 1 108 ? 2.41 -3.055 -11.891 1 90.31 108 LEU A O 1
ATOM 879 N N . LEU A 1 109 ? 2.973 -3.191 -9.719 1 90.12 109 LEU A N 1
ATOM 880 C CA . LEU A 1 109 ? 1.631 -3.51 -9.242 1 90.12 109 LEU A CA 1
ATOM 881 C C . LEU A 1 109 ? 0.878 -2.244 -8.852 1 90.12 109 LEU A C 1
ATOM 883 O O . LEU A 1 109 ? 1.201 -1.614 -7.84 1 90.12 109 LEU A O 1
ATOM 887 N N . ASP A 1 110 ? -0.073 -1.901 -9.688 1 84.38 110 ASP A N 1
ATOM 888 C CA . ASP A 1 110 ? -0.824 -0.66 -9.531 1 84.38 110 ASP A CA 1
ATOM 889 C C . ASP A 1 110 ? -2.297 -0.942 -9.242 1 84.38 110 ASP A C 1
ATOM 891 O O . ASP A 1 110 ? -3.121 -0.964 -10.156 1 84.38 110 ASP A O 1
ATOM 895 N N . PHE A 1 111 ? -2.633 -1.091 -7.98 1 81.38 111 PHE A N 1
ATOM 896 C CA . PHE A 1 111 ? -3.986 -1.333 -7.496 1 81.38 111 PHE A CA 1
ATOM 897 C C . PHE A 1 111 ? -4.488 -0.147 -6.684 1 81.38 111 PHE A C 1
ATOM 899 O O . PHE A 1 111 ? -3.723 0.763 -6.363 1 81.38 111 PHE A O 1
ATOM 906 N N . PRO A 1 112 ? -5.781 -0.012 -6.535 1 71.38 112 PRO A N 1
ATOM 907 C CA . PRO A 1 112 ? -6.301 1.135 -5.789 1 71.38 112 PRO A CA 1
ATOM 908 C C . PRO A 1 112 ? -5.93 1.089 -4.305 1 71.38 112 PRO A C 1
ATOM 910 O O . PRO A 1 112 ? -6.812 0.994 -3.449 1 71.38 112 PRO A O 1
ATOM 913 N N . THR A 1 113 ? -4.539 1.178 -4.113 1 65.75 113 THR A N 1
ATOM 914 C CA . THR A 1 113 ? -3.953 1.211 -2.777 1 65.75 113 THR A CA 1
ATOM 915 C C . THR A 1 113 ? -3.066 2.439 -2.604 1 65.75 113 THR A C 1
ATOM 917 O O . THR A 1 113 ? -2.898 3.227 -3.537 1 65.75 113 THR A O 1
ATOM 920 N N . VAL A 1 114 ? -2.568 2.598 -1.392 1 64.94 114 VAL A N 1
ATOM 921 C CA . VAL A 1 114 ? -1.858 3.816 -1.02 1 64.94 114 VAL A CA 1
ATOM 922 C C . VAL A 1 114 ? -0.482 3.834 -1.682 1 64.94 114 VAL A C 1
ATOM 924 O O . VAL A 1 114 ? 0.095 4.902 -1.897 1 64.94 114 VAL A O 1
ATOM 927 N N . PHE A 1 115 ? 0.046 2.693 -2.018 1 71.94 115 PHE A N 1
ATOM 928 C CA . PHE A 1 115 ? 1.354 2.648 -2.662 1 71.94 115 PHE A CA 1
ATOM 929 C C . PHE A 1 115 ? 1.371 1.613 -3.779 1 71.94 115 PHE A C 1
ATOM 931 O O . PHE A 1 115 ? 0.709 0.578 -3.686 1 71.94 115 PHE A O 1
ATOM 938 N N . ALA A 1 116 ? 2.158 1.976 -4.848 1 76.81 116 ALA A N 1
ATOM 939 C CA . ALA A 1 116 ? 2.494 0.957 -5.84 1 76.81 116 ALA A CA 1
ATOM 940 C C . ALA A 1 116 ? 3.594 0.032 -5.324 1 76.81 116 ALA A C 1
ATOM 942 O O . ALA A 1 116 ? 4.363 0.406 -4.438 1 76.81 116 ALA A O 1
ATOM 943 N N . ALA A 1 117 ? 3.562 -1.156 -5.828 1 85.06 117 ALA A N 1
ATOM 944 C CA . ALA A 1 117 ? 4.531 -2.141 -5.352 1 85.06 117 ALA A CA 1
ATOM 945 C C . ALA A 1 117 ? 5.188 -2.873 -6.52 1 85.06 117 ALA A C 1
ATOM 947 O O . ALA A 1 117 ? 4.617 -2.959 -7.609 1 85.06 117 ALA A O 1
ATOM 948 N N . PRO A 1 118 ? 6.363 -3.332 -6.23 1 90.75 118 PRO A N 1
ATOM 949 C CA . PRO A 1 118 ? 6.996 -4.125 -7.285 1 90.75 118 PRO A CA 1
ATOM 950 C C . PRO A 1 118 ? 6.32 -5.48 -7.488 1 90.75 118 PRO A C 1
ATOM 952 O O . PRO A 1 118 ? 5.883 -6.105 -6.523 1 90.75 118 PRO A O 1
ATOM 955 N N . TYR A 1 119 ? 6.176 -5.848 -8.711 1 94.94 119 TYR A N 1
ATOM 956 C CA . TYR A 1 119 ? 5.715 -7.156 -9.156 1 94.94 119 TYR A CA 1
ATOM 957 C C . TYR A 1 119 ? 6.773 -7.852 -10.008 1 94.94 119 TYR A C 1
ATOM 959 O O . TYR A 1 119 ? 6.922 -7.551 -11.195 1 94.94 119 TYR A O 1
ATOM 967 N N . GLN A 1 120 ? 7.43 -8.805 -9.375 1 97.44 120 GLN A N 1
ATOM 968 C CA . GLN A 1 120 ? 8.578 -9.414 -10.047 1 97.44 120 GLN A CA 1
ATOM 969 C C . GLN A 1 120 ? 8.297 -10.867 -10.406 1 97.44 120 GLN A C 1
ATOM 971 O O . GLN A 1 120 ? 8.094 -11.703 -9.523 1 97.44 120 GLN A O 1
ATOM 976 N N . VAL A 1 121 ? 8.289 -11.141 -11.727 1 98.75 121 VAL A N 1
ATOM 977 C CA . VAL A 1 121 ? 8.227 -12.531 -12.188 1 98.75 121 VAL A CA 1
ATOM 978 C C . VAL A 1 121 ? 9.633 -13.133 -12.195 1 98.75 121 VAL A C 1
ATOM 980 O O . VAL A 1 121 ? 10.461 -12.773 -13.039 1 98.75 121 VAL A O 1
ATOM 983 N N . LEU A 1 122 ? 9.828 -14.094 -11.297 1 98.75 122 LEU A N 1
ATOM 984 C CA . LEU A 1 122 ? 11.156 -14.688 -11.164 1 98.75 122 LEU A CA 1
ATOM 985 C C . LEU A 1 122 ? 11.367 -15.781 -12.211 1 98.75 122 LEU A C 1
ATOM 987 O O . LEU A 1 122 ? 12.453 -15.891 -12.781 1 98.75 122 LEU A O 1
ATOM 991 N N . ALA A 1 123 ? 10.383 -16.562 -12.406 1 98.5 123 ALA A N 1
ATOM 992 C CA . ALA A 1 123 ? 10.414 -17.656 -13.375 1 98.5 123 ALA A CA 1
ATOM 993 C C . ALA A 1 123 ? 9 -18.047 -13.797 1 98.5 123 ALA A C 1
ATOM 995 O O . ALA A 1 123 ? 8.078 -18.062 -12.977 1 98.5 123 ALA A O 1
ATOM 996 N N . THR A 1 124 ? 8.828 -18.359 -15.031 1 98.19 124 THR A N 1
ATOM 997 C CA . THR A 1 124 ? 7.582 -18.891 -15.578 1 98.19 124 THR A CA 1
ATOM 998 C C . THR A 1 124 ? 7.848 -19.656 -16.875 1 98.19 124 THR A C 1
ATOM 1000 O O . THR A 1 124 ? 8.766 -19.312 -17.625 1 98.19 124 THR A O 1
ATOM 1003 N N . ASP A 1 125 ? 7.098 -20.688 -17.078 1 96.62 125 ASP A N 1
ATOM 1004 C CA . ASP A 1 125 ? 7.105 -21.328 -18.391 1 96.62 125 ASP A CA 1
ATOM 1005 C C . ASP A 1 125 ? 5.871 -20.922 -19.203 1 96.62 125 ASP A C 1
ATOM 1007 O O . ASP A 1 125 ? 5.578 -21.531 -20.234 1 96.62 125 ASP A O 1
ATOM 1011 N N . TYR A 1 126 ? 5.047 -19.984 -18.672 1 97.19 126 TYR A N 1
ATOM 1012 C CA . TYR A 1 126 ? 3.854 -19.406 -19.266 1 97.19 126 TYR A CA 1
ATOM 1013 C C . TYR A 1 126 ? 2.721 -20.422 -19.328 1 97.19 126 TYR A C 1
ATOM 1015 O O . TYR A 1 126 ? 1.56 -20.047 -19.516 1 97.19 126 TYR A O 1
ATOM 1023 N N . GLU A 1 127 ? 2.953 -21.688 -19.016 1 94.88 127 GLU A N 1
ATOM 1024 C CA . GLU A 1 127 ? 1.955 -22.719 -19.281 1 94.88 127 GLU A CA 1
ATOM 1025 C C . GLU A 1 127 ? 1.561 -23.438 -18 1 94.88 127 GLU A C 1
ATOM 1027 O O . GLU A 1 127 ? 0.435 -23.938 -17.875 1 94.88 127 GLU A O 1
ATOM 1032 N N . SER A 1 128 ? 2.521 -23.484 -17.094 1 94.25 128 SER A N 1
ATOM 1033 C CA . SER A 1 128 ? 2.191 -24.344 -15.953 1 94.25 128 SER A CA 1
ATOM 1034 C C . SER A 1 128 ? 2.488 -23.641 -14.633 1 94.25 128 SER A C 1
ATOM 1036 O O . SER A 1 128 ? 1.882 -23.953 -13.602 1 94.25 128 SER A O 1
ATOM 1038 N N . TYR A 1 129 ? 3.436 -22.719 -14.641 1 96.81 129 TYR A N 1
ATOM 1039 C CA . TYR A 1 129 ? 3.75 -22.094 -13.359 1 96.81 129 TYR A CA 1
ATOM 1040 C C . TYR A 1 129 ? 4.25 -20.656 -13.562 1 96.81 129 TYR A C 1
ATOM 1042 O O . TYR A 1 129 ? 4.746 -20.328 -14.641 1 96.81 129 TYR A O 1
ATOM 1050 N N . SER A 1 130 ? 4.109 -19.859 -12.578 1 97.94 130 SER A N 1
ATOM 1051 C CA . SER A 1 130 ? 4.773 -18.578 -12.43 1 97.94 130 SER A CA 1
ATOM 1052 C C . SER A 1 130 ? 5.145 -18.312 -10.977 1 97.94 130 SER A C 1
ATOM 1054 O O . SER A 1 130 ? 4.359 -18.594 -10.062 1 97.94 130 SER A O 1
ATOM 1056 N N . CYS A 1 131 ? 6.355 -17.875 -10.688 1 98.56 131 CYS A N 1
ATOM 1057 C CA . CYS A 1 131 ? 6.863 -17.516 -9.367 1 98.56 131 CYS A CA 1
ATOM 1058 C C . CYS A 1 131 ? 7.008 -16.016 -9.227 1 98.56 131 CYS A C 1
ATOM 1060 O O . CYS A 1 131 ? 7.816 -15.398 -9.922 1 98.56 131 CYS A O 1
ATOM 1062 N N . ILE A 1 132 ? 6.184 -15.477 -8.328 1 98.56 132 ILE A N 1
ATOM 1063 C CA . ILE A 1 132 ? 6.137 -14.016 -8.242 1 98.56 132 ILE A CA 1
ATOM 1064 C C . ILE A 1 132 ? 6.609 -13.562 -6.859 1 98.56 132 ILE A C 1
ATOM 1066 O O . ILE A 1 132 ? 6.262 -14.172 -5.848 1 98.56 132 ILE A O 1
ATOM 1070 N N . TYR A 1 133 ? 7.406 -12.508 -6.844 1 96.62 133 TYR A N 1
ATOM 1071 C CA . TYR A 1 133 ? 7.895 -11.875 -5.621 1 96.62 133 TYR A CA 1
ATOM 1072 C C . TYR A 1 133 ? 7.57 -10.383 -5.605 1 96.62 133 TYR A C 1
ATOM 1074 O O . TYR A 1 133 ? 7.695 -9.711 -6.629 1 96.62 133 TYR A O 1
ATOM 1082 N N . SER A 1 134 ? 7.031 -9.906 -4.527 1 93.19 134 SER A N 1
ATOM 1083 C CA . SER A 1 134 ? 6.773 -8.492 -4.27 1 93.19 134 SER A CA 1
ATOM 1084 C C . SER A 1 134 ? 7.266 -8.086 -2.881 1 93.19 134 SER A C 1
ATOM 1086 O O . SER A 1 134 ? 6.84 -8.656 -1.875 1 93.19 134 SER A O 1
ATOM 1088 N N . CYS A 1 135 ? 8.164 -7.062 -2.861 1 91.38 135 CYS A N 1
ATOM 1089 C CA . CYS A 1 135 ? 8.766 -6.695 -1.582 1 91.38 135 CYS A CA 1
ATOM 1090 C C . CYS A 1 135 ? 9.086 -5.207 -1.537 1 91.38 135 CYS A C 1
ATOM 1092 O O . CYS A 1 135 ? 9.578 -4.645 -2.516 1 91.38 135 CYS A O 1
ATOM 1094 N N . ILE A 1 136 ? 8.719 -4.527 -0.418 1 87.38 136 ILE A N 1
ATOM 1095 C CA . ILE A 1 136 ? 9.07 -3.131 -0.182 1 87.38 136 ILE A CA 1
ATOM 1096 C C . ILE A 1 136 ? 9.898 -3.016 1.097 1 87.38 136 ILE A C 1
ATOM 1098 O O . ILE A 1 136 ? 9.664 -3.746 2.062 1 87.38 136 ILE A O 1
ATOM 1102 N N . ASP A 1 137 ? 10.875 -2.08 1.048 1 86.19 137 ASP A N 1
ATOM 1103 C CA . ASP A 1 137 ? 11.734 -1.811 2.195 1 86.19 137 ASP A CA 1
ATOM 1104 C C . ASP A 1 137 ? 11.32 -0.525 2.906 1 86.19 137 ASP A C 1
ATOM 1106 O O . ASP A 1 137 ? 10.906 0.441 2.262 1 86.19 137 ASP A O 1
ATOM 1110 N N . THR A 1 138 ? 11.359 -0.53 4.215 1 78.06 138 THR A N 1
ATOM 1111 C CA . THR A 1 138 ? 11.164 0.696 4.977 1 78.06 138 THR A CA 1
ATOM 1112 C C . THR A 1 138 ? 12.047 0.712 6.219 1 78.06 138 THR A C 1
ATOM 1114 O O . THR A 1 138 ? 11.773 0.014 7.195 1 78.06 138 THR A O 1
ATOM 1117 N N . ASN A 1 139 ? 13 1.555 6.297 1 81.5 139 ASN A N 1
ATOM 1118 C CA . ASN A 1 139 ? 13.836 1.826 7.465 1 81.5 139 ASN A CA 1
ATOM 1119 C C . ASN A 1 139 ? 14.391 0.539 8.07 1 81.5 139 ASN A C 1
ATOM 1121 O O . ASN A 1 139 ? 14.234 0.297 9.266 1 81.5 139 ASN A O 1
ATOM 1125 N N . GLY A 1 140 ? 14.922 -0.365 7.277 1 82.38 140 GLY A N 1
ATOM 1126 C CA . GLY A 1 140 ? 15.578 -1.57 7.758 1 82.38 140 GLY A CA 1
ATOM 1127 C C . GLY A 1 140 ? 14.641 -2.754 7.883 1 82.38 140 GLY A C 1
ATOM 1128 O O . GLY A 1 140 ? 15.039 -3.834 8.32 1 82.38 140 GLY A O 1
ATOM 1129 N N . PHE A 1 141 ? 13.414 -2.561 7.555 1 84.25 141 PHE A N 1
ATOM 1130 C CA . PHE A 1 141 ? 12.406 -3.619 7.559 1 84.25 141 PHE A CA 1
ATOM 1131 C C . PHE A 1 141 ? 11.828 -3.826 6.164 1 84.25 141 PHE A C 1
ATOM 1133 O O . PHE A 1 141 ? 11.961 -2.961 5.297 1 84.25 141 PHE A O 1
ATOM 1140 N N . LYS A 1 142 ? 11.328 -5.008 6.039 1 87.5 142 LYS A N 1
ATOM 1141 C CA . LYS A 1 142 ? 10.711 -5.305 4.75 1 87.5 142 LYS A CA 1
ATOM 1142 C C . LYS A 1 142 ? 9.336 -5.945 4.934 1 87.5 142 LYS A C 1
ATOM 1144 O O . LYS A 1 142 ? 9.062 -6.562 5.965 1 87.5 142 LYS A O 1
ATOM 1149 N N . SER A 1 143 ? 8.539 -5.699 3.986 1 85.81 143 SER A N 1
ATOM 1150 C CA . SER A 1 143 ? 7.289 -6.414 3.785 1 85.81 143 SER A CA 1
ATOM 1151 C C . SER A 1 143 ? 7.266 -7.129 2.439 1 85.81 143 SER A C 1
ATOM 1153 O O . SER A 1 143 ? 7.488 -6.508 1.397 1 85.81 143 SER A O 1
ATOM 1155 N N . GLU A 1 144 ? 7.082 -8.445 2.51 1 89.12 144 GLU A N 1
ATOM 1156 C CA . GLU A 1 144 ? 7.176 -9.156 1.237 1 89.12 144 GLU A CA 1
ATOM 1157 C C . GLU A 1 144 ? 5.949 -10.031 1 1 89.12 144 GLU A C 1
ATOM 1159 O O . GLU A 1 144 ? 5.312 -10.484 1.952 1 89.12 144 GLU A O 1
ATOM 1164 N N . PHE A 1 145 ? 5.602 -10.203 -0.253 1 91.25 145 PHE A N 1
ATOM 1165 C CA . PHE A 1 145 ? 4.652 -11.172 -0.783 1 91.25 145 PHE A CA 1
ATOM 1166 C C . PHE A 1 145 ? 5.336 -12.133 -1.747 1 91.25 145 PHE A C 1
ATOM 1168 O O . PHE A 1 145 ? 6.363 -11.797 -2.34 1 91.25 145 PHE A O 1
ATOM 1175 N N . GLY A 1 146 ? 4.777 -13.273 -1.712 1 94.62 146 GLY A N 1
ATOM 1176 C CA . GLY A 1 146 ? 5.168 -14.312 -2.652 1 94.62 146 GLY A CA 1
ATOM 1177 C C . GLY A 1 146 ? 3.996 -15.133 -3.158 1 94.62 146 GLY A C 1
ATOM 1178 O O . GLY A 1 146 ? 3.086 -15.461 -2.393 1 94.62 146 GLY A O 1
ATOM 1179 N N . PHE A 1 147 ? 4.09 -15.453 -4.43 1 96.5 147 PHE A N 1
ATOM 1180 C CA . PHE A 1 147 ? 2.988 -16.188 -5.043 1 96.5 147 PHE A CA 1
ATOM 1181 C C . PHE A 1 147 ? 3.512 -17.312 -5.926 1 96.5 147 PHE A C 1
ATOM 1183 O O . PHE A 1 147 ? 4.5 -17.141 -6.645 1 96.5 147 PHE A O 1
ATOM 1190 N N . VAL A 1 148 ? 2.838 -18.375 -5.844 1 97.25 148 VAL A N 1
ATOM 1191 C CA . VAL A 1 148 ? 2.951 -19.438 -6.828 1 97.25 148 VAL A CA 1
ATOM 1192 C C . VAL A 1 148 ? 1.656 -19.547 -7.633 1 97.25 148 VAL A C 1
ATOM 1194 O O . VAL A 1 148 ? 0.585 -19.781 -7.062 1 97.25 148 VAL A O 1
ATOM 1197 N N . PHE A 1 149 ? 1.823 -19.375 -8.891 1 97.44 149 PHE A N 1
ATOM 1198 C CA . PHE A 1 149 ? 0.678 -19.469 -9.789 1 97.44 149 PHE A CA 1
ATOM 1199 C C . PHE A 1 149 ? 0.723 -20.75 -10.602 1 97.44 149 PHE A C 1
ATOM 1201 O O . PHE A 1 149 ? 1.803 -21.266 -10.891 1 97.44 149 PHE A O 1
ATOM 1208 N N . SER A 1 150 ? -0.455 -21.172 -10.898 1 96.44 150 SER A N 1
ATOM 1209 C CA . SER A 1 150 ? -0.652 -22.297 -11.812 1 96.44 150 SER A CA 1
ATOM 1210 C C . SER A 1 150 ? -1.797 -22.031 -12.781 1 96.44 150 SER A C 1
ATOM 1212 O O . SER A 1 150 ? -2.686 -21.234 -12.492 1 96.44 150 SER A O 1
ATOM 1214 N N . ARG A 1 151 ? -1.733 -22.656 -13.945 1 95.38 151 ARG A N 1
ATOM 1215 C CA . ARG A 1 151 ? -2.844 -22.547 -14.891 1 95.38 151 ARG A CA 1
ATOM 1216 C C . ARG A 1 151 ? -3.988 -23.469 -14.492 1 95.38 151 ARG A C 1
ATOM 1218 O O . ARG A 1 151 ? -5.102 -23.344 -15.008 1 95.38 151 ARG A O 1
ATOM 1225 N N . SER A 1 152 ? -3.764 -24.312 -13.578 1 90.94 152 SER A N 1
ATOM 1226 C CA . SER A 1 152 ? -4.777 -25.203 -13.031 1 90.94 152 SER A CA 1
ATOM 1227 C C . SER A 1 152 ? -4.926 -25.016 -11.531 1 90.94 152 SER A C 1
ATOM 1229 O O . SER A 1 152 ? -3.938 -24.797 -10.82 1 90.94 152 SER A O 1
ATOM 1231 N N . PRO A 1 153 ? -6.199 -25.078 -11.109 1 89.06 153 PRO A N 1
ATOM 1232 C CA . PRO A 1 153 ? -6.391 -24.891 -9.664 1 89.06 153 PRO A CA 1
ATOM 1233 C C . PRO A 1 153 ? -5.859 -26.062 -8.844 1 89.06 153 PRO A C 1
ATOM 1235 O O . PRO A 1 153 ? -5.699 -25.953 -7.629 1 89.06 153 PRO A O 1
ATOM 1238 N N . THR A 1 154 ? -5.711 -27.172 -9.547 1 73.88 154 THR A N 1
ATOM 1239 C CA . THR A 1 154 ? -5.234 -28.344 -8.836 1 73.88 154 THR A CA 1
ATOM 1240 C C . THR A 1 154 ? -3.723 -28.281 -8.633 1 73.88 154 THR A C 1
ATOM 1242 O O . THR A 1 154 ? -2.998 -27.766 -9.484 1 73.88 154 THR A O 1
ATOM 1245 N N . SER A 1 155 ? -3.344 -28.141 -7.375 1 59.19 155 SER A N 1
ATOM 1246 C CA . SER A 1 155 ? -1.94 -28.047 -6.984 1 59.19 155 SER A CA 1
ATOM 1247 C C . SER A 1 155 ? -1.136 -29.234 -7.5 1 59.19 155 SER A C 1
ATOM 1249 O O . SER A 1 155 ? 0.018 -29.422 -7.109 1 59.19 155 SER A O 1
ATOM 1251 N N . ASP A 1 156 ? -1.763 -30.141 -8.117 1 56.59 156 ASP A N 1
ATOM 1252 C CA . ASP A 1 156 ? -1.037 -31.344 -8.484 1 56.59 156 ASP A CA 1
ATOM 1253 C C . ASP A 1 156 ? 0.092 -31.047 -9.461 1 56.59 156 ASP A C 1
ATOM 1255 O O . ASP A 1 156 ? 0.849 -31.938 -9.852 1 56.59 156 ASP A O 1
ATOM 1259 N N . GLY A 1 157 ? 0.27 -29.875 -9.75 1 65.31 157 GLY A N 1
ATOM 1260 C CA . GLY A 1 157 ? 1.286 -29.656 -10.766 1 65.31 157 GLY A CA 1
ATOM 1261 C C . GLY A 1 157 ? 2.652 -29.328 -10.188 1 65.31 157 GLY A C 1
ATOM 1262 O O . GLY A 1 157 ? 2.867 -29.469 -8.977 1 65.31 157 GLY A O 1
ATOM 1263 N N . SER A 1 158 ? 3.604 -29.266 -11.031 1 84.5 158 SER A N 1
ATOM 1264 C CA . SER A 1 158 ? 5.031 -29.062 -10.812 1 84.5 158 SER A CA 1
ATOM 1265 C C . SER A 1 158 ? 5.324 -27.625 -10.383 1 84.5 158 SER A C 1
ATOM 1267 O O . SER A 1 158 ? 6.473 -27.297 -10.078 1 84.5 158 SER A O 1
ATOM 1269 N N . ALA A 1 159 ? 4.16 -26.938 -10.133 1 94.12 159 ALA A N 1
ATOM 1270 C CA . ALA A 1 159 ? 4.398 -25.516 -9.883 1 94.12 159 ALA A CA 1
ATOM 1271 C C . ALA A 1 159 ? 5.07 -25.297 -8.531 1 94.12 159 ALA A C 1
ATOM 1273 O O . ALA A 1 159 ? 6.008 -24.516 -8.414 1 94.12 159 ALA A O 1
ATOM 1274 N N . GLU A 1 160 ? 4.57 -26.031 -7.527 1 95 160 GLU A N 1
ATOM 1275 C CA . GLU A 1 160 ? 5.129 -25.891 -6.184 1 95 160 GLU A CA 1
ATOM 1276 C C . GLU A 1 160 ? 6.625 -26.188 -6.176 1 95 160 GLU A C 1
ATOM 1278 O O . GLU A 1 160 ? 7.422 -25.375 -5.703 1 95 160 GLU A O 1
ATOM 1283 N N . ALA A 1 161 ? 6.953 -27.344 -6.719 1 94.88 161 ALA A N 1
ATOM 1284 C CA . ALA A 1 161 ? 8.352 -27.766 -6.703 1 94.88 161 ALA A CA 1
ATOM 1285 C C . ALA A 1 161 ? 9.227 -26.797 -7.5 1 94.88 161 ALA A C 1
ATOM 1287 O O . ALA A 1 161 ? 10.32 -26.422 -7.062 1 94.88 161 ALA A O 1
ATOM 1288 N N . LYS A 1 162 ? 8.773 -26.422 -8.648 1 96.56 162 LYS A N 1
ATOM 1289 C CA . LYS A 1 162 ? 9.531 -25.5 -9.5 1 96.56 162 LYS A CA 1
ATOM 1290 C C . LYS A 1 162 ? 9.758 -24.156 -8.797 1 96.56 162 LYS A C 1
ATOM 1292 O O . LYS A 1 162 ? 10.891 -23.672 -8.758 1 96.56 162 LYS A O 1
ATOM 1297 N N . CYS A 1 163 ? 8.719 -23.641 -8.211 1 97.69 163 CYS A N 1
ATOM 1298 C CA . CYS A 1 163 ? 8.844 -22.328 -7.586 1 97.69 163 CYS A CA 1
ATOM 1299 C C . CYS A 1 163 ? 9.609 -22.422 -6.273 1 97.69 163 CYS A C 1
ATOM 1301 O O . CYS A 1 163 ? 10.344 -21.5 -5.914 1 97.69 163 CYS A O 1
ATOM 1303 N N . ALA A 1 164 ? 9.43 -23.516 -5.547 1 97.06 164 ALA A N 1
ATOM 1304 C CA . ALA A 1 164 ? 10.234 -23.703 -4.336 1 97.06 164 ALA A CA 1
ATOM 1305 C C . ALA A 1 164 ? 11.719 -23.609 -4.652 1 97.06 164 ALA A C 1
ATOM 1307 O O . ALA A 1 164 ? 12.477 -22.953 -3.926 1 97.06 164 ALA A O 1
ATOM 1308 N N . ALA A 1 165 ? 12.125 -24.234 -5.684 1 97.75 165 ALA A N 1
ATOM 1309 C CA . ALA A 1 165 ? 13.531 -24.203 -6.09 1 97.75 165 ALA A CA 1
ATOM 1310 C C . ALA A 1 165 ? 13.961 -22.797 -6.496 1 97.75 165 ALA A C 1
ATOM 1312 O O . ALA A 1 165 ? 15.047 -22.344 -6.141 1 97.75 165 ALA A O 1
ATOM 1313 N N . VAL A 1 166 ? 13.125 -22.109 -7.219 1 98.19 166 VAL A N 1
ATOM 1314 C CA . VAL A 1 166 ? 13.406 -20.766 -7.688 1 98.19 166 VAL A CA 1
ATOM 1315 C C . VAL A 1 166 ? 13.562 -19.828 -6.492 1 98.19 166 VAL A C 1
ATOM 1317 O O . VAL A 1 166 ? 14.523 -19.047 -6.422 1 98.19 166 VAL A O 1
ATOM 1320 N N . PHE A 1 167 ? 12.578 -19.844 -5.562 1 98.25 167 PHE A N 1
ATOM 1321 C CA . PHE A 1 167 ? 12.625 -18.984 -4.387 1 98.25 167 PHE A CA 1
ATOM 1322 C C . PHE A 1 167 ? 13.867 -19.281 -3.549 1 98.25 167 PHE A C 1
ATOM 1324 O O . PHE A 1 167 ? 14.547 -18.375 -3.084 1 98.25 167 PHE A O 1
ATOM 1331 N N . ALA A 1 168 ? 14.188 -20.578 -3.379 1 97.44 168 ALA A N 1
ATOM 1332 C CA . ALA A 1 168 ? 15.367 -20.969 -2.617 1 97.44 168 ALA A CA 1
ATOM 1333 C C . ALA A 1 168 ? 16.641 -20.406 -3.25 1 97.44 168 ALA A C 1
ATOM 1335 O O . ALA A 1 168 ? 17.5 -19.859 -2.553 1 97.44 168 ALA A O 1
ATOM 1336 N N . LYS A 1 169 ? 16.766 -20.516 -4.5 1 97.94 169 LYS A N 1
ATOM 1337 C CA . LYS A 1 169 ? 17.938 -20.031 -5.227 1 97.94 169 LYS A CA 1
ATOM 1338 C C . LYS A 1 169 ? 18.109 -18.531 -5.02 1 97.94 169 LYS A C 1
ATOM 1340 O O . LYS A 1 169 ? 19.234 -18.016 -5.07 1 97.94 169 LYS A O 1
ATOM 1345 N N . ASN A 1 170 ? 17.031 -17.844 -4.766 1 97.88 170 ASN A N 1
ATOM 1346 C CA . ASN A 1 170 ? 17.062 -16.391 -4.672 1 97.88 170 ASN A CA 1
ATOM 1347 C C . ASN A 1 170 ? 17 -15.922 -3.221 1 97.88 170 ASN A C 1
ATOM 1349 O O . ASN A 1 170 ? 16.766 -14.742 -2.957 1 97.88 170 ASN A O 1
ATOM 1353 N N . GLY A 1 171 ? 17.078 -16.781 -2.297 1 95.69 171 GLY A N 1
ATOM 1354 C CA . GLY A 1 171 ? 17.156 -16.422 -0.889 1 95.69 171 GLY A CA 1
ATOM 1355 C C . GLY A 1 171 ? 15.812 -16.094 -0.275 1 95.69 171 GLY A C 1
ATOM 1356 O O . GLY A 1 171 ? 15.734 -15.359 0.715 1 95.69 171 GLY A O 1
ATOM 1357 N N . ILE A 1 172 ? 14.758 -16.516 -0.846 1 96.31 172 ILE A N 1
ATOM 1358 C CA . ILE A 1 172 ? 13.406 -16.344 -0.313 1 96.31 172 ILE A CA 1
ATOM 1359 C C . ILE A 1 172 ? 12.93 -17.641 0.327 1 96.31 172 ILE A C 1
ATOM 1361 O O . ILE A 1 172 ? 12.945 -18.703 -0.312 1 96.31 172 ILE A O 1
ATOM 1365 N N . ASP A 1 173 ? 12.523 -17.578 1.546 1 94.81 173 ASP A N 1
ATOM 1366 C CA . ASP A 1 173 ? 12.211 -18.766 2.352 1 94.81 173 ASP A CA 1
ATOM 1367 C C . ASP A 1 173 ? 10.852 -19.344 1.965 1 94.81 173 ASP A C 1
ATOM 1369 O O . ASP A 1 173 ? 9.812 -18.828 2.367 1 94.81 173 ASP A O 1
ATOM 1373 N N . PHE A 1 174 ? 10.875 -20.484 1.354 1 96.19 174 PHE A N 1
ATOM 1374 C CA . PHE A 1 174 ? 9.641 -21.094 0.856 1 96.19 174 PHE A CA 1
ATOM 1375 C C . PHE A 1 174 ? 8.82 -21.656 2.004 1 96.19 174 PHE A C 1
ATOM 1377 O O . PHE A 1 174 ? 7.625 -21.938 1.84 1 96.19 174 PHE A O 1
ATOM 1384 N N . SER A 1 175 ? 9.391 -21.875 3.203 1 95.06 175 SER A N 1
ATOM 1385 C CA . SER A 1 175 ? 8.641 -22.391 4.344 1 95.06 175 SER A CA 1
ATOM 1386 C C . SER A 1 175 ? 7.566 -21.406 4.793 1 95.06 175 SER A C 1
ATOM 1388 O O . SER A 1 175 ? 6.664 -21.766 5.555 1 95.06 175 SER A O 1
ATOM 1390 N N . ARG A 1 176 ? 7.645 -20.219 4.293 1 93.5 176 ARG A N 1
ATOM 1391 C CA . ARG A 1 176 ? 6.664 -19.203 4.656 1 93.5 176 ARG A CA 1
ATOM 1392 C C . ARG A 1 176 ? 5.426 -19.281 3.773 1 93.5 176 ARG A C 1
ATOM 1394 O O . ARG A 1 176 ? 4.414 -18.641 4.043 1 93.5 176 ARG A O 1
ATOM 1401 N N . PHE A 1 177 ? 5.465 -20.016 2.738 1 95.19 177 PHE A N 1
ATOM 1402 C CA . PHE A 1 177 ? 4.34 -20.141 1.821 1 95.19 177 PHE A CA 1
ATOM 1403 C C . PHE A 1 177 ? 3.307 -21.125 2.367 1 95.19 177 PHE A C 1
ATOM 1405 O O . PHE A 1 177 ? 3.666 -22.156 2.934 1 95.19 177 PHE A O 1
ATOM 1412 N N . GLN A 1 178 ? 2.135 -20.766 2.146 1 93.56 178 GLN A N 1
ATOM 1413 C CA . GLN A 1 178 ? 1.01 -21.625 2.486 1 93.56 178 GLN A CA 1
ATOM 1414 C C . GLN A 1 178 ? 0.173 -21.953 1.253 1 93.56 178 GLN A C 1
ATOM 1416 O O . GLN A 1 178 ? 0.052 -21.125 0.344 1 93.56 178 GLN A O 1
ATOM 1421 N N . ARG A 1 179 ? -0.446 -23.062 1.342 1 93.44 179 ARG A N 1
ATOM 1422 C CA . ARG A 1 179 ? -1.288 -23.5 0.235 1 93.44 179 ARG A CA 1
ATOM 1423 C C . ARG A 1 179 ? -2.613 -22.75 0.218 1 93.44 179 ARG A C 1
ATOM 1425 O O . ARG A 1 179 ? -3.199 -22.484 1.271 1 93.44 179 ARG A O 1
ATOM 1432 N N . VAL A 1 180 ? -3.01 -22.359 -0.976 1 93.94 180 VAL A N 1
ATOM 1433 C CA . VAL A 1 180 ? -4.336 -21.781 -1.187 1 93.94 180 VAL A CA 1
ATOM 1434 C C . VAL A 1 180 ? -5.32 -22.891 -1.568 1 93.94 180 VAL A C 1
ATOM 1436 O O . VAL A 1 180 ? -5.098 -23.625 -2.533 1 93.94 180 VAL A O 1
ATOM 1439 N N . SER A 1 181 ? -6.398 -22.938 -0.86 1 93.38 181 SER A N 1
ATOM 1440 C CA . SER A 1 181 ? -7.348 -24.031 -1.055 1 93.38 181 SER A CA 1
ATOM 1441 C C . SER A 1 181 ? -8.188 -23.812 -2.312 1 93.38 181 SER A C 1
ATOM 1443 O O . SER A 1 181 ? -8.703 -22.719 -2.539 1 93.38 181 SER A O 1
ATOM 1445 N N . HIS A 1 182 ? -8.219 -24.828 -3.145 1 94.19 182 HIS A N 1
ATOM 1446 C CA . HIS A 1 182 ? -9.109 -24.953 -4.293 1 94.19 182 HIS A CA 1
ATOM 1447 C C . HIS A 1 182 ? -9.93 -26.234 -4.227 1 94.19 182 HIS A C 1
ATOM 1449 O O . HIS A 1 182 ? -9.508 -27.281 -4.742 1 94.19 182 HIS A O 1
ATOM 1455 N N . ASN A 1 183 ? -11.031 -26.188 -3.609 1 88.62 183 ASN A N 1
ATOM 1456 C CA . ASN A 1 183 ? -11.844 -27.375 -3.42 1 88.62 183 ASN A CA 1
ATOM 1457 C C . ASN A 1 183 ? -12.992 -27.438 -4.418 1 88.62 183 ASN A C 1
ATOM 1459 O O . ASN A 1 183 ? -13.117 -26.578 -5.285 1 88.62 183 ASN A O 1
ATOM 1463 N N . ALA A 1 184 ? -13.711 -28.516 -4.348 1 85.38 184 ALA A N 1
ATOM 1464 C CA . ALA A 1 184 ? -14.797 -28.781 -5.293 1 85.38 184 ALA A CA 1
ATOM 1465 C C . ALA A 1 184 ? -15.867 -27.703 -5.211 1 85.38 184 ALA A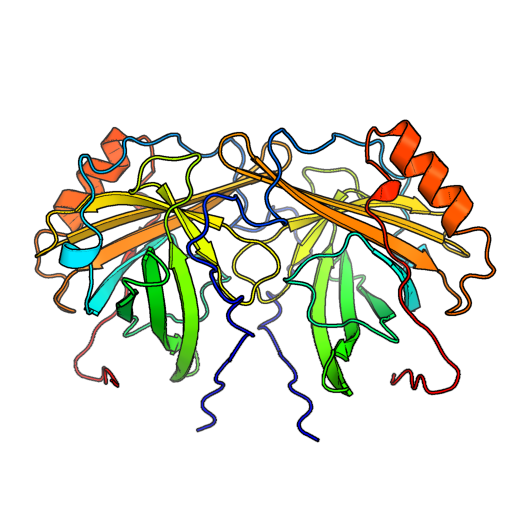 C 1
ATOM 1467 O O . ALA A 1 184 ? -16.641 -27.516 -6.152 1 85.38 184 ALA A O 1
ATOM 1468 N N . ASP A 1 185 ? -15.891 -26.906 -4.129 1 85.25 185 ASP A N 1
ATOM 1469 C CA . ASP A 1 185 ? -16.922 -25.875 -3.926 1 85.25 185 ASP A CA 1
ATOM 1470 C C . ASP A 1 185 ? -16.5 -24.547 -4.559 1 85.25 185 ASP A C 1
ATOM 1472 O O . ASP A 1 185 ? -17.281 -23.594 -4.57 1 85.25 185 ASP A O 1
ATOM 1476 N N . CYS A 1 186 ? -15.367 -24.609 -5.145 1 92.5 186 CYS A N 1
ATOM 1477 C CA . CYS A 1 186 ? -14.898 -23.359 -5.738 1 92.5 186 CYS A CA 1
ATOM 1478 C C . CYS A 1 186 ? -15.664 -23.031 -7.016 1 92.5 186 CYS A C 1
ATOM 1480 O O . CYS A 1 186 ? -15.867 -23.906 -7.859 1 92.5 186 CYS A O 1
ATOM 1482 N N . ILE A 1 187 ? -16.125 -21.797 -7.078 1 82.88 187 ILE A N 1
ATOM 1483 C CA . ILE A 1 187 ? -16.703 -21.219 -8.289 1 82.88 187 ILE A CA 1
ATOM 1484 C C . ILE A 1 187 ? -15.805 -20.094 -8.805 1 82.88 187 ILE A C 1
ATOM 1486 O O . ILE A 1 187 ? -15.406 -19.219 -8.039 1 82.88 187 ILE A O 1
ATOM 1490 N N . TYR A 1 188 ? -15.375 -20.266 -10.023 1 87.06 188 TYR A N 1
ATOM 1491 C CA . TYR A 1 188 ? -14.5 -19.266 -10.625 1 87.06 188 TYR A CA 1
ATOM 1492 C C . TYR A 1 188 ? -15.266 -18.422 -11.648 1 87.06 188 TYR A C 1
ATOM 1494 O O . TYR A 1 188 ? -15.727 -18.938 -12.664 1 87.06 188 TYR A O 1
ATOM 1502 N N . LYS A 1 189 ? -15.656 -17.328 -11.188 1 71.75 189 LYS A N 1
ATOM 1503 C CA . LYS A 1 189 ? -16.438 -16.438 -12.047 1 71.75 189 LYS A CA 1
ATOM 1504 C C . LYS A 1 189 ? -15.547 -15.734 -13.062 1 71.75 189 LYS A C 1
ATOM 1506 O O . LYS A 1 189 ? -14.398 -15.406 -12.766 1 71.75 189 LYS A O 1
ATOM 1511 N N . ALA A 1 190 ? -16.109 -15.547 -14.227 1 62.81 190 ALA A N 1
ATOM 1512 C CA . ALA A 1 190 ? -15.383 -14.875 -15.305 1 62.81 190 ALA A CA 1
ATOM 1513 C C . ALA A 1 190 ? -15.242 -13.383 -15.031 1 62.81 190 ALA A C 1
ATOM 1515 O O . ALA A 1 190 ? -16.125 -12.773 -14.414 1 62.81 190 ALA A O 1
ATOM 1516 N N . MET B 1 1 ? -25.766 -10.734 -0.897 1 26.02 1 MET B N 1
ATOM 1517 C CA . MET B 1 1 ? -24.375 -11.188 -1.002 1 26.02 1 MET B CA 1
ATOM 1518 C C . MET B 1 1 ? -23.516 -10.117 -1.658 1 26.02 1 MET B C 1
ATOM 1520 O O . MET B 1 1 ? -23.609 -9.891 -2.865 1 26.02 1 MET B O 1
ATOM 1524 N N . PHE B 1 2 ? -23.266 -9.031 -1.022 1 31.12 2 PHE B N 1
ATOM 1525 C CA . PHE B 1 2 ? -22.812 -7.77 -1.602 1 31.12 2 PHE B CA 1
ATOM 1526 C C . PHE B 1 2 ? -21.359 -7.883 -2.07 1 31.12 2 PHE B C 1
ATOM 1528 O O . PHE B 1 2 ? -20.5 -8.328 -1.32 1 31.12 2 PHE B O 1
ATOM 1535 N N . SER B 1 3 ? -21.234 -8.039 -3.398 1 36.91 3 SER B N 1
ATOM 1536 C CA . SER B 1 3 ? -19.984 -7.984 -4.16 1 36.91 3 SER B CA 1
ATOM 1537 C C . SER B 1 3 ? -19.25 -6.668 -3.922 1 36.91 3 SER B C 1
ATOM 1539 O O . SER B 1 3 ? -19.766 -5.598 -4.258 1 36.91 3 SER B O 1
ATOM 1541 N N . VAL B 1 4 ? -18.641 -6.621 -2.863 1 42.94 4 VAL B N 1
ATOM 1542 C CA . VAL B 1 4 ? -17.891 -5.379 -2.74 1 42.94 4 VAL B CA 1
ATOM 1543 C C . VAL B 1 4 ? -16.828 -5.301 -3.844 1 42.94 4 VAL B C 1
ATOM 1545 O O . VAL B 1 4 ? -15.984 -6.188 -3.967 1 42.94 4 VAL B O 1
ATOM 1548 N N . VAL B 1 5 ? -17.234 -4.652 -4.895 1 40.91 5 VAL B N 1
ATOM 1549 C CA . VAL B 1 5 ? -16.281 -4.324 -5.941 1 40.91 5 VAL B CA 1
ATOM 1550 C C . VAL B 1 5 ? -15.422 -3.139 -5.504 1 40.91 5 VAL B C 1
ATOM 1552 O O . VAL B 1 5 ? -15.938 -2.045 -5.27 1 40.91 5 VAL B O 1
ATOM 1555 N N . LEU B 1 6 ? -14.398 -3.412 -4.969 1 45.06 6 LEU B N 1
ATOM 1556 C CA . LEU B 1 6 ? -13.461 -2.312 -4.754 1 45.06 6 LEU B CA 1
ATOM 1557 C C . LEU B 1 6 ? -12.945 -1.771 -6.086 1 45.06 6 LEU B C 1
ATOM 1559 O O . LEU B 1 6 ? -12.148 -2.428 -6.762 1 45.06 6 LEU B O 1
ATOM 1563 N N . LEU B 1 7 ? -13.828 -1.066 -6.805 1 39.56 7 LEU B N 1
ATOM 1564 C CA . LEU B 1 7 ? -13.422 -0.479 -8.078 1 39.56 7 LEU B CA 1
ATOM 1565 C C . LEU B 1 7 ? -12.562 0.761 -7.848 1 39.56 7 LEU B C 1
ATOM 1567 O O . LEU B 1 7 ? -13.055 1.777 -7.352 1 39.56 7 LEU B O 1
ATOM 1571 N N . ALA B 1 8 ? -11.258 0.578 -7.566 1 43.34 8 ALA B N 1
ATOM 1572 C CA . ALA B 1 8 ? -10.477 1.809 -7.543 1 43.34 8 ALA B CA 1
ATOM 1573 C C . ALA B 1 8 ? -10.234 2.336 -8.953 1 43.34 8 ALA B C 1
ATOM 1575 O O . ALA B 1 8 ? -10.219 1.564 -9.914 1 43.34 8 ALA B O 1
ATOM 1576 N N . ALA B 1 9 ? -10.242 3.643 -9.07 1 41.97 9 ALA B N 1
ATOM 1577 C CA . ALA B 1 9 ? -9.938 4.402 -10.281 1 41.97 9 ALA B CA 1
ATOM 1578 C C . ALA B 1 9 ? -8.617 3.949 -10.898 1 41.97 9 ALA B C 1
ATOM 1580 O O . ALA B 1 9 ? -7.559 4.062 -10.266 1 41.97 9 ALA B O 1
ATOM 1581 N N . LEU B 1 10 ? -8.68 2.992 -11.844 1 44.78 10 LEU B N 1
ATOM 1582 C CA . LEU B 1 10 ? -7.527 2.568 -12.641 1 44.78 10 LEU B CA 1
ATOM 1583 C C . LEU B 1 10 ? -6.805 3.77 -13.234 1 44.78 10 LEU B C 1
ATOM 1585 O O . LEU B 1 10 ? -7.387 4.52 -14.023 1 44.78 10 LEU B O 1
ATOM 1589 N N . ALA B 1 11 ? -5.805 4.148 -12.578 1 44.88 11 ALA B N 1
ATOM 1590 C CA . ALA B 1 11 ? -5.008 5.188 -13.219 1 44.88 11 ALA B CA 1
ATOM 1591 C C . ALA B 1 11 ? -4.73 4.844 -14.68 1 44.88 11 ALA B C 1
ATOM 1593 O O . ALA B 1 11 ? -4.375 3.705 -15 1 44.88 11 ALA B O 1
ATOM 1594 N N . THR B 1 12 ? -5.285 5.613 -15.516 1 43.69 12 THR B N 1
ATOM 1595 C CA . THR B 1 12 ? -5.031 5.492 -16.953 1 43.69 12 THR B CA 1
ATOM 1596 C C . THR B 1 12 ? -3.547 5.273 -17.219 1 43.69 12 THR B C 1
ATOM 1598 O O . THR B 1 12 ? -2.717 6.113 -16.875 1 43.69 12 THR B O 1
ATOM 1601 N N . CYS B 1 13 ? -3.146 3.99 -17.203 1 43.41 13 CYS B N 1
ATOM 1602 C CA . CYS B 1 13 ? -1.798 3.633 -17.625 1 43.41 13 CYS B CA 1
ATOM 1603 C C . CYS B 1 13 ? -1.455 4.293 -18.969 1 43.41 13 CYS B C 1
ATOM 1605 O O . CYS B 1 13 ? -2.002 3.92 -20 1 43.41 13 CYS B O 1
ATOM 1607 N N . VAL B 1 14 ? -1.252 5.559 -19.141 1 39.59 14 VAL B N 1
ATOM 1608 C CA . VAL B 1 14 ? -0.611 5.988 -20.375 1 39.59 14 VAL B CA 1
ATOM 1609 C C . VAL B 1 14 ? 0.639 5.148 -20.641 1 39.59 14 VAL B C 1
ATOM 1611 O O . VAL B 1 14 ? 1.517 5.055 -19.766 1 39.59 14 VAL B O 1
ATOM 1614 N N . ALA B 1 15 ? 0.54 4.094 -21.406 1 43.59 15 ALA B N 1
ATOM 1615 C CA . ALA B 1 15 ? 1.655 3.395 -22.047 1 43.59 15 ALA B CA 1
ATOM 1616 C C . ALA B 1 15 ? 2.906 4.27 -22.078 1 43.59 15 ALA B C 1
ATOM 1618 O O . ALA B 1 15 ? 3.902 3.914 -22.703 1 43.59 15 ALA B O 1
ATOM 1619 N N . GLY B 1 16 ? 2.902 5.59 -21.922 1 45.31 16 GLY B N 1
ATOM 1620 C CA . GLY B 1 16 ? 4.094 6.316 -22.328 1 45.31 16 GLY B CA 1
ATOM 1621 C C . GLY B 1 16 ? 5.305 6.012 -21.453 1 45.31 16 GLY B C 1
ATOM 1622 O O . GLY B 1 16 ? 5.172 5.43 -20.375 1 45.31 16 GLY B O 1
ATOM 1623 N N . ASP B 1 17 ? 6.52 6.344 -21.922 1 56.81 17 ASP B N 1
ATOM 1624 C CA . ASP B 1 17 ? 7.957 6.406 -21.688 1 56.81 17 ASP B CA 1
ATOM 1625 C C . ASP B 1 17 ? 8.258 6.855 -20.266 1 56.81 17 ASP B C 1
ATOM 1627 O O . ASP B 1 17 ? 9.414 6.828 -19.828 1 56.81 17 ASP B O 1
ATOM 1631 N N . ALA B 1 18 ? 7.215 7.211 -19.469 1 60.97 18 ALA B N 1
ATOM 1632 C CA . ALA B 1 18 ? 7.691 7.855 -18.25 1 60.97 18 ALA B CA 1
ATOM 1633 C C . ALA B 1 18 ? 7.191 7.117 -17.016 1 60.97 18 ALA B C 1
ATOM 1635 O O . ALA B 1 18 ? 6.137 6.48 -17.047 1 60.97 18 ALA B O 1
ATOM 1636 N N . LEU B 1 19 ? 8.016 6.812 -16.016 1 68.88 19 LEU B N 1
ATOM 1637 C CA . LEU B 1 19 ? 7.676 6.348 -14.672 1 68.88 19 LEU B CA 1
ATOM 1638 C C . LEU B 1 19 ? 6.453 7.082 -14.133 1 68.88 19 LEU B C 1
ATOM 1640 O O . LEU B 1 19 ? 6.281 8.281 -14.383 1 68.88 19 LEU B O 1
ATOM 1644 N N . PRO B 1 20 ? 5.555 6.305 -13.508 1 75.25 20 PRO B N 1
ATOM 1645 C CA . PRO B 1 20 ? 4.477 7.043 -12.844 1 75.25 20 PRO B CA 1
ATOM 1646 C C . PRO B 1 20 ? 5 8.141 -11.922 1 75.25 20 PRO B C 1
ATOM 1648 O O . PRO B 1 20 ? 6.047 7.977 -11.289 1 75.25 20 PRO B O 1
ATOM 1651 N N . GLY B 1 21 ? 4.27 9.258 -11.906 1 73.75 21 GLY B N 1
ATOM 1652 C CA . GLY B 1 21 ? 4.668 10.438 -11.156 1 73.75 21 GLY B CA 1
ATOM 1653 C C . GLY B 1 21 ? 4.887 10.164 -9.68 1 73.75 21 GLY B C 1
ATOM 1654 O O . GLY B 1 21 ? 5.672 10.844 -9.023 1 73.75 21 GLY B O 1
ATOM 1655 N N . PHE B 1 22 ? 4.262 9.102 -9.164 1 76.81 22 PHE B N 1
ATOM 1656 C CA . PHE B 1 22 ? 4.367 8.805 -7.738 1 76.81 22 PHE B CA 1
ATOM 1657 C C . PHE B 1 22 ? 5.656 8.047 -7.434 1 76.81 22 PHE B C 1
ATOM 1659 O O . PHE B 1 22 ? 6.051 7.93 -6.273 1 76.81 22 PHE B O 1
ATOM 1666 N N . LEU B 1 23 ? 6.285 7.527 -8.414 1 79.88 23 LEU B N 1
ATOM 1667 C CA . LEU B 1 23 ? 7.562 6.848 -8.25 1 79.88 23 LEU B CA 1
ATOM 1668 C C . LEU B 1 23 ? 8.719 7.773 -8.609 1 79.88 23 LEU B C 1
ATOM 1670 O O . LEU B 1 23 ? 8.781 8.297 -9.727 1 79.88 23 LEU B O 1
ATOM 1674 N N . LEU B 1 24 ? 9.586 8.047 -7.715 1 84.44 24 LEU B N 1
ATOM 1675 C CA . LEU B 1 24 ? 10.727 8.93 -7.918 1 84.44 24 LEU B CA 1
ATOM 1676 C C . LEU B 1 24 ? 12.039 8.172 -7.738 1 84.44 24 LEU B C 1
ATOM 1678 O O . LEU B 1 24 ? 12.141 7.297 -6.879 1 84.44 24 LEU B O 1
ATOM 1682 N N . PRO B 1 25 ? 12.961 8.523 -8.609 1 87.25 25 PRO B N 1
ATOM 1683 C CA . PRO B 1 25 ? 14.266 7.898 -8.383 1 87.25 25 PRO B CA 1
ATOM 1684 C C . PRO B 1 25 ? 14.898 8.32 -7.059 1 87.25 25 PRO B C 1
ATOM 1686 O O . PRO B 1 25 ? 14.734 9.469 -6.629 1 87.25 25 PRO B O 1
ATOM 1689 N N . GLY B 1 26 ? 15.594 7.438 -6.492 1 88.19 26 GLY B N 1
ATOM 1690 C CA . GLY B 1 26 ? 16.297 7.746 -5.266 1 88.19 26 GLY B CA 1
ATOM 1691 C C . GLY B 1 26 ? 15.75 7.02 -4.055 1 88.19 26 GLY B C 1
ATOM 1692 O O . GLY B 1 26 ? 14.961 6.082 -4.191 1 88.19 26 GLY B O 1
ATOM 1693 N N . LYS B 1 27 ? 16.266 7.449 -2.875 1 88.44 27 LYS B N 1
ATOM 1694 C CA . LYS B 1 27 ? 15.898 6.824 -1.609 1 88.44 27 LYS B CA 1
ATOM 1695 C C . LYS B 1 27 ? 15.07 7.77 -0.75 1 88.44 27 LYS B C 1
ATOM 1697 O O . LYS B 1 27 ? 15.133 8.992 -0.914 1 88.44 27 LYS B O 1
ATOM 1702 N N . CYS B 1 28 ? 14.305 7.195 0.103 1 92.5 28 CYS B N 1
ATOM 1703 C CA . CYS B 1 28 ? 13.539 7.984 1.062 1 92.5 28 CYS B CA 1
ATOM 1704 C C . CYS B 1 28 ? 14.461 8.805 1.952 1 92.5 28 CYS B C 1
ATOM 1706 O O . CYS B 1 28 ? 15.555 8.359 2.303 1 92.5 28 CYS B O 1
ATOM 1708 N N . ALA B 1 29 ? 14.023 9.984 2.312 1 92.81 29 ALA B N 1
ATOM 1709 C CA . ALA B 1 29 ? 14.719 10.766 3.332 1 92.81 29 ALA B CA 1
ATOM 1710 C C . ALA B 1 29 ? 14.68 10.055 4.684 1 92.81 29 ALA B C 1
ATOM 1712 O O . ALA B 1 29 ? 13.82 9.211 4.926 1 92.81 29 ALA B O 1
ATOM 1713 N N . LEU B 1 30 ? 15.695 10.305 5.492 1 92.62 30 LEU B N 1
ATOM 1714 C CA . LEU B 1 30 ? 15.727 9.859 6.883 1 92.62 30 LEU B CA 1
ATOM 1715 C C . LEU B 1 30 ? 15.594 11.039 7.836 1 92.62 30 LEU B C 1
ATOM 1717 O O . LEU B 1 30 ? 16.562 11.453 8.461 1 92.62 30 LEU B O 1
ATOM 1721 N N . PRO B 1 31 ? 14.398 11.477 7.984 1 96.62 31 PRO B N 1
ATOM 1722 C CA . PRO B 1 31 ? 14.203 12.734 8.703 1 96.62 31 PRO B CA 1
ATOM 1723 C C . PRO B 1 31 ? 14.336 12.57 10.219 1 96.62 31 PRO B C 1
ATOM 1725 O O . PRO B 1 31 ? 14.227 11.461 10.734 1 96.62 31 PRO B O 1
ATOM 1728 N N . ASP B 1 32 ? 14.594 13.766 10.883 1 97.06 32 ASP B N 1
ATOM 1729 C CA . ASP B 1 32 ? 14.438 13.82 12.336 1 97.06 32 ASP B CA 1
ATOM 1730 C C . ASP B 1 32 ? 12.969 13.656 12.727 1 97.06 32 ASP B C 1
ATOM 1732 O O . ASP B 1 32 ? 12.07 14.148 12.039 1 97.06 32 ASP B O 1
ATOM 1736 N N . LEU B 1 33 ? 12.773 13.031 13.875 1 98.12 33 LEU B N 1
ATOM 1737 C CA . LEU B 1 33 ? 11.422 12.773 14.367 1 98.12 33 LEU B CA 1
ATOM 1738 C C . LEU B 1 33 ? 11.109 13.648 15.578 1 98.12 33 LEU B C 1
ATOM 1740 O O . LEU B 1 33 ? 12.016 14.102 16.266 1 98.12 33 LEU B O 1
ATOM 1744 N N . GLN B 1 34 ? 9.805 13.875 15.688 1 98.62 34 GLN B N 1
ATOM 1745 C CA . GLN B 1 34 ? 9.359 14.57 16.891 1 98.62 34 GLN B CA 1
ATOM 1746 C C . GLN B 1 34 ? 9.898 13.891 18.141 1 98.62 34 GLN B C 1
ATOM 1748 O O . GLN B 1 34 ? 9.672 12.695 18.359 1 98.62 34 GLN B O 1
ATOM 1753 N N . ASP B 1 35 ? 10.586 14.641 19.031 1 96.06 35 ASP B N 1
ATOM 1754 C CA . ASP B 1 35 ? 11.102 14.125 20.297 1 96.06 35 ASP B CA 1
ATOM 1755 C C . ASP B 1 35 ? 9.977 13.938 21.312 1 96.06 35 ASP B C 1
ATOM 1757 O O . ASP B 1 35 ? 9.062 14.766 21.391 1 96.06 35 ASP B O 1
ATOM 1761 N N . ARG B 1 36 ? 10.023 12.914 22.188 1 96.06 36 ARG B N 1
ATOM 1762 C CA . ARG B 1 36 ? 9.07 12.656 23.25 1 96.06 36 ARG B CA 1
ATOM 1763 C C . ARG B 1 36 ? 7.637 12.789 22.75 1 96.06 36 ARG B C 1
ATOM 1765 O O . ARG B 1 36 ? 6.832 13.516 23.344 1 96.06 36 ARG B O 1
ATOM 1772 N N . PHE B 1 37 ? 7.41 12.07 21.641 1 98.25 37 PHE B N 1
ATOM 1773 C CA . PHE B 1 37 ? 6.082 12.109 21.031 1 98.25 37 PHE B CA 1
ATOM 1774 C C . PHE B 1 37 ? 5.031 11.578 22 1 98.25 37 PHE B C 1
ATOM 1776 O O . PHE B 1 37 ? 5.184 10.492 22.547 1 98.25 37 PHE B O 1
ATOM 1783 N N . ASP B 1 38 ? 4 12.398 22.156 1 97.69 38 ASP B N 1
ATOM 1784 C CA . ASP B 1 38 ? 2.9 12.086 23.062 1 97.69 38 ASP B CA 1
ATOM 1785 C C . ASP B 1 38 ? 1.624 11.773 22.281 1 97.69 38 ASP B C 1
ATOM 1787 O O . ASP B 1 38 ? 0.957 12.68 21.781 1 97.69 38 ASP B O 1
ATOM 1791 N N . LEU B 1 39 ? 1.267 10.484 22.234 1 97.56 39 LEU B N 1
ATOM 1792 C CA . LEU B 1 39 ? 0.12 10.055 21.438 1 97.56 39 LEU B CA 1
ATOM 1793 C C . LEU B 1 39 ? -1.166 10.695 21.953 1 97.56 39 LEU B C 1
ATOM 1795 O O . LEU B 1 39 ? -2.035 11.07 21.156 1 97.56 39 LEU B O 1
ATOM 1799 N N . ARG B 1 40 ? -1.287 10.805 23.234 1 97.25 40 ARG B N 1
ATOM 1800 C CA . ARG B 1 40 ? -2.516 11.344 23.797 1 97.25 40 ARG B CA 1
ATOM 1801 C C . ARG B 1 40 ? -2.717 12.797 23.391 1 97.25 40 ARG B C 1
ATOM 1803 O O . ARG B 1 40 ? -3.828 13.195 23.031 1 97.25 40 ARG B O 1
ATOM 1810 N N . ARG B 1 41 ? -1.652 13.523 23.453 1 97.88 41 ARG B N 1
ATOM 1811 C CA . ARG B 1 41 ? -1.752 14.922 23.062 1 97.88 41 ARG B CA 1
ATOM 1812 C C . ARG B 1 41 ? -2.016 15.055 21.562 1 97.88 41 ARG B C 1
ATOM 1814 O O . ARG B 1 41 ? -2.654 16.016 21.125 1 97.88 41 ARG B O 1
ATOM 1821 N N . TYR B 1 42 ? -1.538 14.086 20.812 1 98.38 42 TYR B N 1
ATOM 1822 C CA . TYR B 1 42 ? -1.657 14.109 19.359 1 98.38 42 TYR B CA 1
ATOM 1823 C C . TYR B 1 42 ? -3.08 13.781 18.938 1 98.38 42 TYR B C 1
ATOM 1825 O O . TYR B 1 42 ? -3.484 14.109 17.812 1 98.38 42 TYR B O 1
ATOM 1833 N N . SER B 1 43 ? -3.852 13.195 19.75 1 98.19 43 SER B N 1
ATOM 1834 C CA . SER B 1 43 ? -5.188 12.695 19.438 1 98.19 43 SER B CA 1
ATOM 1835 C C . SER B 1 43 ? -6.121 13.836 19.031 1 98.19 43 SER B C 1
ATOM 1837 O O . SER B 1 43 ? -5.852 15 19.344 1 98.19 43 SER B O 1
ATOM 1839 N N . GLY B 1 44 ? -7.184 13.453 18.328 1 97.62 44 GLY B N 1
ATOM 1840 C CA . GLY B 1 44 ? -8.188 14.43 17.938 1 97.62 44 GLY B CA 1
ATOM 1841 C C . GLY B 1 44 ? -8.242 14.656 16.438 1 97.62 44 GLY B C 1
ATOM 1842 O O . GLY B 1 44 ? -7.738 13.836 15.664 1 97.62 44 GLY B O 1
ATOM 1843 N N . ARG B 1 45 ? -8.867 15.727 16.062 1 96.94 45 ARG B N 1
ATOM 1844 C CA . ARG B 1 45 ? -9.109 16.031 14.656 1 96.94 45 ARG B CA 1
ATOM 1845 C C . ARG B 1 45 ? -7.965 16.844 14.07 1 96.94 45 ARG B C 1
ATOM 1847 O O . ARG B 1 45 ? -7.48 17.781 14.703 1 96.94 45 ARG B O 1
ATOM 1854 N N . TRP B 1 46 ? -7.613 16.406 12.914 1 97 46 TRP B N 1
ATOM 1855 C CA . TRP B 1 46 ? -6.664 17.141 12.094 1 97 46 TRP B CA 1
ATOM 1856 C C . TRP B 1 46 ? -7.234 17.422 10.703 1 97 46 TRP B C 1
ATOM 1858 O O . TRP B 1 46 ? -7.852 16.531 10.102 1 97 46 TRP B O 1
ATOM 1868 N N . TYR B 1 47 ? -7.016 18.625 10.242 1 96.56 47 TYR B N 1
ATOM 1869 C CA . TYR B 1 47 ? -7.332 18.969 8.867 1 96.56 47 TYR B CA 1
ATOM 1870 C C . TYR B 1 47 ? -6.082 18.953 7.996 1 96.56 47 TYR B C 1
ATOM 1872 O O . TYR B 1 47 ? -5.039 19.484 8.375 1 96.56 47 TYR B O 1
ATOM 1880 N N . TRP B 1 48 ? -6.254 18.266 6.855 1 96.19 48 TRP B N 1
ATOM 1881 C CA . TRP B 1 48 ? -5.145 18.281 5.906 1 96.19 48 TRP B CA 1
ATOM 1882 C C . TRP B 1 48 ? -5.078 19.609 5.168 1 96.19 48 TRP B C 1
ATOM 1884 O O . TRP B 1 48 ? -6.004 19.969 4.441 1 96.19 48 TRP B O 1
ATOM 1894 N N . THR B 1 49 ? -3.963 20.281 5.309 1 95.69 49 THR B N 1
ATOM 1895 C CA . THR B 1 49 ? -3.904 21.594 4.656 1 95.69 49 THR B CA 1
ATOM 1896 C C . THR B 1 49 ? -2.996 21.547 3.43 1 95.69 49 THR B C 1
ATOM 1898 O O . THR B 1 49 ? -3.209 22.281 2.463 1 95.69 49 THR B O 1
ATOM 1901 N N . HIS B 1 50 ? -1.913 20.797 3.514 1 95.31 50 HIS B N 1
ATOM 1902 C CA . HIS B 1 50 ? -1.037 20.562 2.369 1 95.31 50 HIS B CA 1
ATOM 1903 C C . HIS B 1 50 ? -0.665 19.094 2.248 1 95.31 50 HIS B C 1
ATOM 1905 O O . HIS B 1 50 ? -0.454 18.422 3.258 1 95.31 50 HIS B O 1
ATOM 1911 N N . ILE B 1 51 ? -0.559 18.641 1.02 1 94.75 51 ILE B N 1
ATOM 1912 C CA . ILE B 1 51 ? -0.16 17.266 0.768 1 94.75 51 ILE B CA 1
ATOM 1913 C C . ILE B 1 51 ? 0.732 17.203 -0.47 1 94.75 51 ILE B C 1
ATOM 1915 O O . ILE B 1 51 ? 0.67 18.078 -1.332 1 94.75 51 ILE B O 1
ATOM 1919 N N . ILE B 1 52 ? 1.637 16.203 -0.49 1 92.56 52 ILE B N 1
ATOM 1920 C CA . ILE B 1 52 ? 2.234 15.828 -1.768 1 92.56 52 ILE B CA 1
ATOM 1921 C C . ILE B 1 52 ? 1.202 15.102 -2.629 1 92.56 52 ILE B C 1
ATOM 1923 O O . ILE B 1 52 ? 0.724 14.031 -2.266 1 92.56 52 ILE B O 1
ATOM 1927 N N . GLU B 1 53 ? 0.852 15.703 -3.637 1 81.12 53 GLU B N 1
ATOM 1928 C CA . GLU B 1 53 ? -0.168 15.102 -4.492 1 81.12 53 GLU B CA 1
ATOM 1929 C C . GLU B 1 53 ? 0.256 13.719 -4.969 1 81.12 53 GLU B C 1
ATOM 1931 O O . GLU B 1 53 ? 1.415 13.508 -5.336 1 81.12 53 GLU B O 1
ATOM 1936 N N . ASN B 1 54 ? -0.668 12.812 -4.82 1 76.62 54 ASN B N 1
ATOM 1937 C CA . ASN B 1 54 ? -0.499 11.43 -5.254 1 76.62 54 ASN B CA 1
ATOM 1938 C C . ASN B 1 54 ? -1.795 10.852 -5.816 1 76.62 54 ASN B C 1
ATOM 1940 O O . ASN B 1 54 ? -2.875 11.102 -5.285 1 76.62 54 ASN B O 1
ATOM 1944 N N . GLU B 1 55 ? -1.62 10.164 -6.922 1 72.81 55 GLU B N 1
ATOM 1945 C CA . GLU B 1 55 ? -2.793 9.617 -7.602 1 72.81 55 GLU B CA 1
ATOM 1946 C C . GLU B 1 55 ? -3.518 8.602 -6.723 1 72.81 55 GLU B C 1
ATOM 1948 O O . GLU B 1 55 ? -4.68 8.273 -6.969 1 72.81 55 GLU B O 1
ATOM 1953 N N . TYR B 1 56 ? -2.975 8.227 -5.684 1 75.06 56 TYR B N 1
ATOM 1954 C CA . TYR B 1 56 ? -3.555 7.18 -4.852 1 75.06 56 TYR B CA 1
ATOM 1955 C C . TYR B 1 56 ? -4.359 7.781 -3.703 1 75.06 56 TYR B C 1
ATOM 1957 O O . TYR B 1 56 ? -5.102 7.07 -3.02 1 75.06 56 TYR B O 1
ATOM 1965 N N . LEU B 1 57 ? -4.176 9.055 -3.457 1 79.31 57 LEU B N 1
ATOM 1966 C CA . LEU B 1 57 ? -5.012 9.695 -2.447 1 79.31 57 LEU B CA 1
ATOM 1967 C C . LEU B 1 57 ? -6.418 9.938 -2.98 1 79.31 57 LEU B C 1
ATOM 1969 O O . LEU B 1 57 ? -6.613 10.742 -3.893 1 79.31 57 LEU B O 1
ATOM 1973 N N . PRO B 1 58 ? -7.449 9.219 -2.439 1 81.19 58 PRO B N 1
ATOM 1974 C CA . PRO B 1 58 ? -8.781 9.258 -3.051 1 81.19 58 PRO B CA 1
ATOM 1975 C C . PRO B 1 58 ? -9.531 10.555 -2.75 1 81.19 58 PRO B C 1
ATOM 1977 O O . PRO B 1 58 ? -10.461 10.914 -3.475 1 81.19 58 PRO B O 1
ATOM 1980 N N . MET B 1 59 ? -9.164 11.211 -1.702 1 89.81 59 MET B N 1
ATOM 1981 C CA . MET B 1 59 ? -9.844 12.453 -1.342 1 89.81 59 MET B CA 1
ATOM 1982 C C . MET B 1 59 ? -9.039 13.664 -1.795 1 89.81 59 MET B C 1
ATOM 1984 O O . MET B 1 59 ? -7.809 13.664 -1.722 1 89.81 59 MET B O 1
ATOM 1988 N N . GLU B 1 60 ? -9.805 14.734 -2.086 1 90.88 60 GLU B N 1
ATOM 1989 C CA . GLU B 1 60 ? -9.141 15.891 -2.662 1 90.88 60 GLU B CA 1
ATOM 1990 C C . GLU B 1 60 ? -9.484 17.172 -1.897 1 90.88 60 GLU B C 1
ATOM 1992 O O . GLU B 1 60 ? -8.68 18.094 -1.827 1 90.88 60 GLU B O 1
ATOM 1997 N N . THR B 1 61 ? -10.711 17.219 -1.455 1 93.5 61 THR B N 1
ATOM 1998 C CA . THR B 1 61 ? -11.133 18.453 -0.793 1 93.5 61 THR B CA 1
ATOM 1999 C C . THR B 1 61 ? -11.758 18.156 0.565 1 93.5 61 THR B C 1
ATOM 2001 O O . THR B 1 61 ? -12.242 17.031 0.797 1 93.5 61 THR B O 1
ATOM 2004 N N . CYS B 1 62 ? -11.688 19.125 1.424 1 96 62 CYS B N 1
ATOM 2005 C CA . CYS B 1 62 ? -12.297 19.047 2.746 1 96 62 CYS B CA 1
ATOM 2006 C C . CYS B 1 62 ? -11.773 17.859 3.529 1 96 62 CYS B C 1
ATOM 2008 O O . CYS B 1 62 ? -12.516 17.203 4.262 1 96 62 CYS B O 1
ATOM 2010 N N . VAL B 1 63 ? -10.508 17.5 3.336 1 95.44 63 VAL B N 1
ATOM 2011 C CA . VAL B 1 63 ? -9.977 16.266 3.906 1 95.44 63 VAL B CA 1
ATOM 2012 C C . VAL B 1 63 ? -9.617 16.484 5.375 1 95.44 63 VAL B C 1
ATOM 2014 O O . VAL B 1 63 ? -8.984 17.484 5.719 1 95.44 63 VAL B O 1
ATOM 2017 N N . HIS B 1 64 ? -10 15.531 6.164 1 96.75 64 HIS B N 1
ATOM 2018 C CA . HIS B 1 64 ? -9.734 15.586 7.598 1 96.75 64 HIS B CA 1
ATOM 2019 C C . HIS B 1 64 ? -9.625 14.188 8.195 1 96.75 64 HIS B C 1
ATOM 2021 O O . HIS B 1 64 ? -10.172 13.227 7.641 1 96.75 64 HIS B O 1
ATOM 2027 N N . SER B 1 65 ? -8.914 14.094 9.273 1 96.75 65 SER B N 1
ATOM 2028 C CA . SER B 1 65 ? -8.719 12.828 9.969 1 96.75 65 SER B CA 1
ATOM 2029 C C . SER B 1 65 ? -9.008 12.961 11.461 1 96.75 65 SER B C 1
ATOM 2031 O O . SER B 1 65 ? -8.648 13.969 12.078 1 96.75 65 SER B O 1
ATOM 2033 N N . GLN B 1 66 ? -9.648 11.984 11.938 1 97.81 66 GLN B N 1
ATOM 2034 C CA . GLN B 1 66 ? -9.859 11.852 13.375 1 97.81 66 GLN B CA 1
ATOM 2035 C C . GLN B 1 66 ? -8.992 10.75 13.961 1 97.81 66 GLN B C 1
ATOM 2037 O O . GLN B 1 66 ? -9.078 9.594 13.539 1 97.81 66 GLN B O 1
ATOM 2042 N N . TYR B 1 67 ? -8.172 11.117 14.875 1 97.81 67 TYR B N 1
ATOM 2043 C CA . TYR B 1 67 ? -7.312 10.172 15.578 1 97.81 67 TYR B CA 1
ATOM 2044 C C . TYR B 1 67 ? -7.863 9.867 16.969 1 97.81 67 TYR B C 1
ATOM 2046 O O . TYR B 1 67 ? -7.738 10.68 17.891 1 97.81 67 TYR B O 1
ATOM 2054 N N . ASP B 1 68 ? -8.359 8.703 17.094 1 97.5 68 ASP B N 1
ATOM 2055 C CA . ASP B 1 68 ? -8.867 8.25 18.391 1 97.5 68 ASP B CA 1
ATOM 2056 C C . ASP B 1 68 ? -7.844 7.375 19.109 1 97.5 68 ASP B C 1
ATOM 2058 O O . ASP B 1 68 ? -7.629 6.223 18.719 1 97.5 68 ASP B O 1
ATOM 2062 N N . TYR B 1 69 ? -7.344 7.863 20.172 1 97 69 TYR B N 1
ATOM 2063 C CA . TYR B 1 69 ? -6.324 7.152 20.938 1 97 69 TYR B CA 1
ATOM 2064 C C . TYR B 1 69 ? -6.934 5.973 21.688 1 97 69 TYR B C 1
ATOM 2066 O O . TYR B 1 69 ? -8.016 6.086 22.266 1 97 69 TYR B O 1
ATOM 2074 N N . SER B 1 70 ? -6.203 4.891 21.562 1 94.31 70 SER B N 1
ATOM 2075 C CA . SER B 1 70 ? -6.559 3.703 22.328 1 94.31 70 SER B CA 1
ATOM 2076 C C . SER B 1 70 ? -5.457 3.34 23.328 1 94.31 70 SER B C 1
ATOM 2078 O O . SER B 1 70 ? -4.348 2.982 22.922 1 94.31 70 SER B O 1
ATOM 2080 N N . TYR B 1 71 ? -5.852 3.297 24.562 1 90.44 71 TYR B N 1
ATOM 2081 C CA . TYR B 1 71 ? -4.898 2.9 25.594 1 90.44 71 TYR B CA 1
ATOM 2082 C C . TYR B 1 71 ? -4.566 1.417 25.484 1 90.44 71 TYR B C 1
ATOM 2084 O O . TYR B 1 71 ? -3.408 1.022 25.641 1 90.44 71 TYR B O 1
ATOM 2092 N N . THR B 1 72 ? -5.508 0.672 25.188 1 89.56 72 THR B N 1
ATOM 2093 C CA . THR B 1 72 ? -5.355 -0.777 25.141 1 89.56 72 THR B CA 1
ATOM 2094 C C . THR B 1 72 ? -4.48 -1.185 23.953 1 89.56 72 THR B C 1
ATOM 2096 O O . THR B 1 72 ? -3.592 -2.027 24.094 1 89.56 72 THR B O 1
ATOM 2099 N N . ASP B 1 73 ? -4.637 -0.552 22.922 1 86.62 73 ASP B N 1
ATOM 2100 C CA . ASP B 1 73 ? -3.898 -0.917 21.719 1 86.62 73 ASP B CA 1
ATOM 2101 C C . ASP B 1 73 ? -2.637 -0.07 21.562 1 86.62 73 ASP B C 1
ATOM 2103 O O . ASP B 1 73 ? -1.763 -0.384 20.75 1 86.62 73 ASP B O 1
ATOM 2107 N N . TYR B 1 74 ? -2.557 0.955 22.422 1 89.62 74 TYR B N 1
ATOM 2108 C CA . TYR B 1 74 ? -1.469 1.926 22.359 1 89.62 74 TYR B CA 1
ATOM 2109 C C . TYR B 1 74 ? -1.275 2.432 20.938 1 89.62 74 TYR B C 1
ATOM 2111 O O . TYR B 1 74 ? -0.229 2.201 20.328 1 89.62 74 TYR B O 1
ATOM 2119 N N . GLY B 1 75 ? -2.123 3.086 20.422 1 95.62 75 GLY B N 1
ATOM 2120 C CA . GLY B 1 75 ? -2.176 3.629 19.078 1 95.62 75 GLY B CA 1
ATOM 2121 C C . GLY B 1 75 ? -3.475 4.348 18.766 1 95.62 75 GLY B C 1
ATOM 2122 O O . GLY B 1 75 ? -4.148 4.836 19.688 1 95.62 75 GLY B O 1
ATOM 2123 N N . PHE B 1 76 ? -3.699 4.566 17.422 1 97.5 76 PHE B N 1
ATOM 2124 C CA . PHE B 1 76 ? -4.883 5.312 17.016 1 97.5 76 PHE B CA 1
ATOM 2125 C C . PHE B 1 76 ? -5.77 4.465 16.109 1 97.5 76 PHE B C 1
ATOM 2127 O O . PHE B 1 76 ? -5.27 3.756 15.234 1 97.5 76 PHE B O 1
ATOM 2134 N N . LYS B 1 77 ? -7.047 4.488 16.391 1 95.81 77 LYS B N 1
ATOM 2135 C CA . LYS B 1 77 ? -8.008 4.301 15.305 1 95.81 77 LYS B CA 1
ATOM 2136 C C . LYS B 1 77 ? -8.203 5.594 14.516 1 95.81 77 LYS B C 1
ATOM 2138 O O . LYS B 1 77 ? -8.477 6.645 15.102 1 95.81 77 LYS B O 1
ATOM 2143 N N . VAL B 1 78 ? -8.031 5.492 13.219 1 95.88 78 VAL B N 1
ATOM 2144 C CA . VAL B 1 78 ? -8.031 6.715 12.422 1 95.88 78 VAL B CA 1
ATOM 2145 C C . VAL B 1 78 ? -9.148 6.645 11.375 1 95.88 78 VAL B C 1
ATOM 2147 O O . VAL B 1 78 ? -9.305 5.633 10.688 1 95.88 78 VAL B O 1
ATOM 2150 N N . ARG B 1 79 ? -9.93 7.656 11.328 1 95.44 79 ARG B N 1
ATOM 2151 C CA . ARG B 1 79 ? -10.922 7.848 10.273 1 95.44 79 ARG B CA 1
ATOM 2152 C C . ARG B 1 79 ? -10.602 9.078 9.438 1 95.44 79 ARG B C 1
ATOM 2154 O O . ARG B 1 79 ? -10.461 10.18 9.977 1 95.44 79 ARG B O 1
ATOM 2161 N N . THR B 1 80 ? -10.398 8.883 8.164 1 94.19 80 THR B N 1
ATOM 2162 C CA . THR B 1 80 ? -10.156 9.977 7.234 1 94.19 80 THR B CA 1
ATOM 2163 C C . THR B 1 80 ? -11.32 10.117 6.254 1 94.19 80 THR B C 1
ATOM 2165 O O . THR B 1 80 ? -11.828 9.117 5.738 1 94.19 80 THR B O 1
ATOM 2168 N N . ALA B 1 81 ? -11.703 11.359 6.074 1 94.44 81 ALA B N 1
ATOM 2169 C CA . ALA B 1 81 ? -12.836 11.586 5.188 1 94.44 81 ALA B CA 1
ATOM 2170 C C . ALA B 1 81 ? -12.648 12.859 4.363 1 94.44 81 ALA B C 1
ATOM 2172 O O . ALA B 1 81 ? -11.844 13.719 4.715 1 94.44 81 ALA B O 1
ATOM 2173 N N . GLY B 1 82 ? -13.359 12.945 3.311 1 94.75 82 GLY B N 1
ATOM 2174 C CA . GLY B 1 82 ? -13.359 14.078 2.396 1 94.75 82 GLY B CA 1
ATOM 2175 C C . GLY B 1 82 ? -14.102 13.797 1.1 1 94.75 82 GLY B C 1
ATOM 2176 O O . GLY B 1 82 ? -14.867 12.836 1.014 1 94.75 82 GLY B O 1
ATOM 2177 N N . PHE B 1 83 ? -13.867 14.711 0.166 1 92.88 83 PHE B N 1
ATOM 2178 C CA . PHE B 1 83 ? -14.523 14.57 -1.126 1 92.88 83 PHE B CA 1
ATOM 2179 C C . PHE B 1 83 ? -13.516 14.25 -2.219 1 92.88 83 PHE B C 1
ATOM 2181 O O . PHE B 1 83 ? -12.383 14.727 -2.186 1 92.88 83 PHE B O 1
ATOM 2188 N N . ASN B 1 84 ? -14.023 13.43 -3.102 1 90.31 84 ASN B N 1
ATOM 2189 C CA . ASN B 1 84 ? -13.195 13.188 -4.277 1 90.31 84 ASN B CA 1
ATOM 2190 C C . ASN B 1 84 ? -13.547 14.148 -5.414 1 90.31 84 ASN B C 1
ATOM 2192 O O . ASN B 1 84 ? -14.297 15.102 -5.219 1 90.31 84 ASN B O 1
ATOM 2196 N N . SER B 1 85 ? -12.891 13.906 -6.594 1 88.19 85 SER B N 1
ATOM 2197 C CA . SER B 1 85 ? -13.062 14.805 -7.734 1 88.19 85 SER B CA 1
ATOM 2198 C C . SER B 1 85 ? -14.5 14.797 -8.234 1 88.19 85 SER B C 1
ATOM 2200 O O . SER B 1 85 ? -14.969 15.781 -8.805 1 88.19 85 SER B O 1
ATOM 2202 N N . ASP B 1 86 ? -15.258 13.75 -8.023 1 90.81 86 ASP B N 1
ATOM 2203 C CA . ASP B 1 86 ? -16.656 13.625 -8.43 1 90.81 86 ASP B CA 1
ATOM 2204 C C . ASP B 1 86 ? -17.594 14.18 -7.359 1 90.81 86 ASP B C 1
ATOM 2206 O O . ASP B 1 86 ? -18.797 13.961 -7.414 1 90.81 86 ASP B O 1
ATOM 2210 N N . LYS B 1 87 ? -17.016 14.648 -6.32 1 89.88 87 LYS B N 1
ATOM 2211 C CA . LYS B 1 87 ? -17.75 15.258 -5.219 1 89.88 87 LYS B CA 1
ATOM 2212 C C . LYS B 1 87 ? -18.453 14.195 -4.375 1 89.88 87 LYS B C 1
ATOM 2214 O O . LYS B 1 87 ? -19.484 14.469 -3.758 1 89.88 87 LYS B O 1
ATOM 2219 N N . GLU B 1 88 ? -17.922 13.062 -4.465 1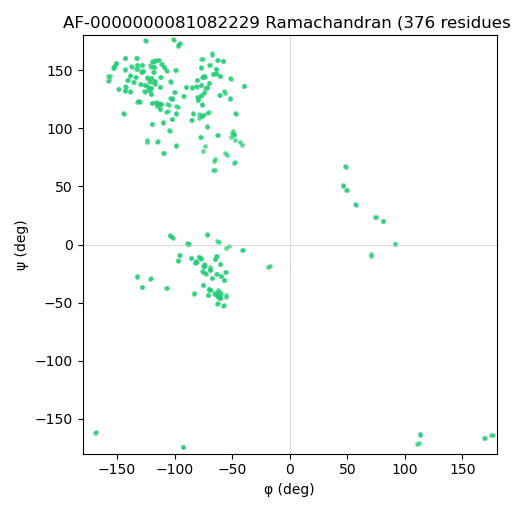 90 88 GLU B N 1
ATOM 2220 C CA . GLU B 1 88 ? -18.391 12.016 -3.572 1 90 88 GLU B CA 1
ATOM 2221 C C . GLU B 1 88 ? -17.688 12.07 -2.223 1 90 88 GLU B C 1
ATOM 2223 O O . GLU B 1 88 ? -16.469 12.281 -2.16 1 90 88 GLU B O 1
ATOM 2228 N N . TYR B 1 89 ? -18.531 11.938 -1.215 1 90.25 89 TYR B N 1
ATOM 2229 C CA . TYR B 1 89 ? -17.953 11.875 0.125 1 90.25 89 TYR B CA 1
ATOM 2230 C C . TYR B 1 89 ? -17.406 10.484 0.416 1 90.25 89 TYR B C 1
ATOM 2232 O O . TYR B 1 89 ? -18.125 9.492 0.348 1 90.25 89 TYR B O 1
ATOM 2240 N N . LEU B 1 90 ? -16.141 10.453 0.768 1 88.38 90 LEU B N 1
ATOM 2241 C CA . LEU B 1 90 ? -15.461 9.195 1.053 1 88.38 90 LEU B CA 1
ATOM 2242 C C . LEU B 1 90 ? -14.977 9.148 2.498 1 88.38 90 LEU B C 1
ATOM 2244 O O . LEU B 1 90 ? -14.727 10.195 3.104 1 88.38 90 LEU B O 1
ATOM 2248 N N . ARG B 1 91 ? -14.906 7.887 2.957 1 89.56 91 ARG B N 1
ATOM 2249 C CA . ARG B 1 91 ? -14.375 7.648 4.297 1 89.56 91 ARG B CA 1
AT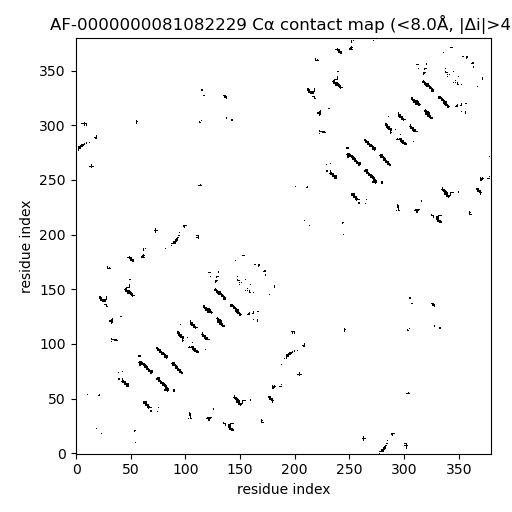OM 2250 C C . ARG B 1 91 ? -13.461 6.43 4.316 1 89.56 91 ARG B C 1
ATOM 2252 O O . ARG B 1 91 ? -13.797 5.387 3.746 1 89.56 91 ARG B O 1
ATOM 2259 N N . LEU B 1 92 ? -12.297 6.586 4.91 1 87.19 92 LEU B N 1
ATOM 2260 C CA . LEU B 1 92 ? -11.336 5.508 5.105 1 87.19 92 LEU B CA 1
ATOM 2261 C C . LEU B 1 92 ? -11 5.336 6.582 1 87.19 92 LEU B C 1
ATOM 2263 O O . LEU B 1 92 ? -10.812 6.32 7.301 1 87.19 92 LEU B O 1
ATOM 2267 N N . GLU B 1 93 ? -10.977 4.062 6.977 1 89.12 93 GLU B N 1
ATOM 2268 C CA . GLU B 1 93 ? -10.641 3.785 8.367 1 89.12 93 GLU B CA 1
ATOM 2269 C C . GLU B 1 93 ? -9.461 2.824 8.469 1 89.12 93 GLU B C 1
ATOM 2271 O O . GLU B 1 93 ? -9.312 1.921 7.645 1 89.12 93 GLU B O 1
ATOM 2276 N N . GLY B 1 94 ? -8.641 3.064 9.461 1 89.25 94 GLY B N 1
ATOM 2277 C CA . GLY B 1 94 ? -7.488 2.229 9.75 1 89.25 94 GLY B CA 1
ATOM 2278 C C . GLY B 1 94 ? -6.855 2.527 11.094 1 89.25 94 GLY B C 1
ATOM 2279 O O . GLY B 1 94 ? -7.516 3.039 12 1 89.25 94 GLY B O 1
ATOM 2280 N N . GLN B 1 95 ? -5.594 2.057 11.172 1 91.44 95 GLN B N 1
ATOM 2281 C CA . GLN B 1 95 ? -4.879 2.258 12.43 1 91.44 95 GLN B CA 1
ATOM 2282 C C . GLN B 1 95 ? -3.51 2.889 12.188 1 91.44 95 GLN B C 1
ATOM 2284 O O . GLN B 1 95 ? -2.904 2.688 11.133 1 91.44 95 GLN B O 1
ATOM 2289 N N . VAL B 1 96 ? -3.102 3.627 13.094 1 94.12 96 VAL B N 1
ATOM 2290 C CA . VAL B 1 96 ? -1.752 4.172 13.172 1 94.12 96 VAL B CA 1
ATOM 2291 C C . VAL B 1 96 ? -1.174 3.928 14.57 1 94.12 96 VAL B C 1
ATOM 2293 O O . VAL B 1 96 ? -1.771 4.32 15.57 1 94.12 96 VAL B O 1
ATOM 2296 N N . TYR B 1 97 ? -0.051 3.277 14.617 1 93.06 97 TYR B N 1
ATOM 2297 C CA . TYR B 1 97 ? 0.449 2.922 15.938 1 93.06 97 TYR B CA 1
ATOM 2298 C C . TYR B 1 97 ? 1.966 2.773 15.93 1 93.06 97 TYR B C 1
ATOM 2300 O O . TYR B 1 97 ? 2.557 2.459 14.891 1 93.06 97 TYR B O 1
ATOM 2308 N N . PRO B 1 98 ? 2.553 3.053 17.141 1 93.38 98 PRO B N 1
ATOM 2309 C CA . PRO B 1 98 ? 4 2.848 17.25 1 93.38 98 PRO B CA 1
ATOM 2310 C C . PRO B 1 98 ? 4.391 1.372 17.219 1 93.38 98 PRO B C 1
ATOM 2312 O O . PRO B 1 98 ? 3.551 0.5 17.453 1 93.38 98 PRO B O 1
ATOM 2315 N N . THR B 1 99 ? 5.637 1.198 16.781 1 85.88 99 THR B N 1
ATOM 2316 C CA . THR B 1 99 ? 6.238 -0.127 16.875 1 85.88 99 THR B CA 1
ATOM 2317 C C . THR B 1 99 ? 7.457 -0.109 17.797 1 85.88 99 THR B C 1
ATOM 2319 O O . THR B 1 99 ? 8.047 0.946 18.031 1 85.88 99 THR B O 1
ATOM 2322 N N . LYS B 1 100 ? 7.84 -1.208 18.312 1 83.75 100 LYS B N 1
ATOM 2323 C CA . LYS B 1 100 ? 8.938 -1.291 19.281 1 83.75 100 LYS B CA 1
ATOM 2324 C C . LYS B 1 100 ? 10.273 -0.989 18.609 1 83.75 100 LYS B C 1
ATOM 2326 O O . LYS B 1 100 ? 11.227 -0.588 19.281 1 83.75 100 LYS B O 1
ATOM 2331 N N . GLU B 1 101 ? 10.328 -1.143 17.375 1 83.94 101 GLU B N 1
ATOM 2332 C CA . GLU B 1 101 ? 11.586 -1.044 16.641 1 83.94 101 GLU B CA 1
ATOM 2333 C C . GLU B 1 101 ? 11.961 0.412 16.375 1 83.94 101 GLU B C 1
ATOM 2335 O O . GLU B 1 101 ? 13.102 0.714 16.031 1 83.94 101 GLU B O 1
ATOM 2340 N N . PHE B 1 102 ? 10.938 1.302 16.562 1 86.81 102 PHE B N 1
ATOM 2341 C CA . PHE B 1 102 ? 11.164 2.703 16.234 1 86.81 102 PHE B CA 1
ATOM 2342 C C . PHE B 1 102 ? 10.68 3.611 17.359 1 86.81 102 PHE B C 1
ATOM 2344 O O . PHE B 1 102 ? 9.906 3.184 18.219 1 86.81 102 PHE B O 1
ATOM 2351 N N . PRO B 1 103 ? 11.273 4.895 17.281 1 91 103 PRO B N 1
ATOM 2352 C CA . PRO B 1 103 ? 10.695 5.863 18.219 1 91 103 PRO B CA 1
ATOM 2353 C C . PRO B 1 103 ? 9.188 6.043 18.031 1 91 103 PRO B C 1
ATOM 2355 O O . PRO B 1 103 ? 8.664 5.781 16.953 1 91 103 PRO B O 1
ATOM 2358 N N . ALA B 1 104 ? 8.508 6.5 19.016 1 92.62 104 ALA B N 1
ATOM 2359 C CA . ALA B 1 104 ? 7.051 6.602 19.031 1 92.62 104 ALA B CA 1
ATOM 2360 C C . ALA B 1 104 ? 6.543 7.449 17.875 1 92.62 104 ALA B C 1
ATOM 2362 O O . ALA B 1 104 ? 5.441 7.227 17.359 1 92.62 104 ALA B O 1
ATOM 2363 N N . ALA B 1 105 ? 7.312 8.391 17.453 1 96.5 105 ALA B N 1
ATOM 2364 C CA . ALA B 1 105 ? 6.895 9.281 16.375 1 96.5 105 ALA B CA 1
ATOM 2365 C C . ALA B 1 105 ? 7.016 8.602 15.016 1 96.5 105 ALA B C 1
ATOM 2367 O O . ALA B 1 105 ? 6.594 9.156 14 1 96.5 105 ALA B O 1
ATOM 2368 N N . HIS B 1 106 ? 7.688 7.457 14.992 1 94.5 106 HIS B N 1
ATOM 2369 C CA . HIS B 1 106 ? 7.746 6.602 13.812 1 94.5 106 HIS B CA 1
ATOM 2370 C C . HIS B 1 106 ? 6.746 5.453 13.914 1 94.5 106 HIS B C 1
ATOM 2372 O O . HIS B 1 106 ? 7.117 4.336 14.281 1 94.5 106 HIS B O 1
ATOM 2378 N N . MET B 1 107 ? 5.535 5.797 13.484 1 94.88 107 MET B N 1
ATOM 2379 C CA . MET B 1 107 ? 4.445 4.832 13.633 1 94.88 107 MET B CA 1
ATOM 2380 C C . MET B 1 107 ? 4.227 4.059 12.336 1 94.88 107 MET B C 1
ATOM 2382 O O . MET B 1 107 ? 4.895 4.32 11.328 1 94.88 107 MET B O 1
ATOM 2386 N N . LEU B 1 108 ? 3.402 3.062 12.445 1 90.19 108 LEU B N 1
ATOM 2387 C CA . LEU B 1 108 ? 2.973 2.27 11.297 1 90.19 108 LEU B CA 1
ATOM 2388 C C . LEU B 1 108 ? 1.568 2.67 10.859 1 90.19 108 LEU B C 1
ATOM 2390 O O . LEU B 1 108 ? 0.668 2.811 11.688 1 90.19 108 LEU B O 1
ATOM 2394 N N . LEU B 1 109 ? 1.487 2.996 9.602 1 89.94 109 LEU B N 1
ATOM 2395 C CA . LEU B 1 109 ? 0.197 3.23 8.961 1 89.94 109 LEU B CA 1
ATOM 2396 C C . LEU B 1 109 ? -0.412 1.922 8.469 1 89.94 109 LEU B C 1
ATOM 2398 O O . LEU B 1 109 ? 0.075 1.329 7.504 1 89.94 109 LEU B O 1
ATOM 2402 N N . ASP B 1 110 ? -1.439 1.504 9.188 1 84 110 ASP B N 1
ATOM 2403 C CA . ASP B 1 110 ? -2.074 0.215 8.93 1 84 110 ASP B CA 1
ATOM 2404 C C . ASP B 1 110 ? -3.514 0.398 8.445 1 84 110 ASP B C 1
ATOM 2406 O O . ASP B 1 110 ? -4.449 0.362 9.25 1 84 110 ASP B O 1
ATOM 2410 N N . PHE B 1 111 ? -3.695 0.514 7.164 1 80.88 111 PHE B N 1
ATOM 2411 C CA . PHE B 1 111 ? -4.992 0.662 6.508 1 80.88 111 PHE B CA 1
ATOM 2412 C C . PHE B 1 111 ? -5.301 -0.551 5.641 1 80.88 111 PHE B C 1
ATOM 2414 O O . PHE B 1 111 ? -4.434 -1.396 5.414 1 80.88 111 PHE B O 1
ATOM 2421 N N . PRO B 1 112 ? -6.547 -0.783 5.34 1 70.31 112 PRO B N 1
ATOM 2422 C CA . PRO B 1 112 ? -6.883 -1.957 4.527 1 70.31 112 PRO B CA 1
ATOM 2423 C C . PRO B 1 11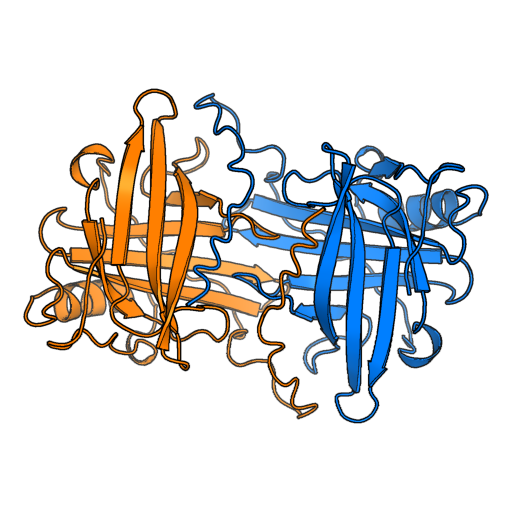2 ? -6.316 -1.877 3.111 1 70.31 112 PRO B C 1
ATOM 2425 O O . PRO B 1 112 ? -7.074 -1.826 2.141 1 70.31 112 PRO B O 1
ATOM 2428 N N . THR B 1 113 ? -4.926 -1.875 3.1 1 64.88 113 THR B N 1
ATOM 2429 C CA . THR B 1 113 ? -4.164 -1.865 1.855 1 64.88 113 THR B CA 1
ATOM 2430 C C . THR B 1 113 ? -3.174 -3.023 1.819 1 64.88 113 THR B C 1
ATOM 2432 O O . THR B 1 113 ? -3.088 -3.805 2.77 1 64.88 113 THR B O 1
ATOM 2435 N N . VAL B 1 114 ? -2.506 -3.119 0.683 1 63.94 114 VAL B N 1
ATOM 2436 C CA . VAL B 1 114 ? -1.654 -4.273 0.419 1 63.94 114 VAL B CA 1
ATOM 2437 C C . VAL B 1 114 ? -0.387 -4.188 1.266 1 63.94 114 VAL B C 1
ATOM 2439 O O . VAL B 1 114 ? 0.225 -5.207 1.586 1 63.94 114 VAL B O 1
ATOM 2442 N N . PHE B 1 115 ? -0.001 -3.023 1.651 1 71.38 115 PHE B N 1
ATOM 2443 C CA . PHE B 1 115 ? 1.207 -2.887 2.455 1 71.38 115 PHE B CA 1
ATOM 2444 C C . PHE B 1 115 ? 1.003 -1.864 3.568 1 71.38 115 PHE B C 1
ATOM 2446 O O . PHE B 1 115 ? 0.266 -0.891 3.396 1 71.38 115 PHE B O 1
ATOM 2453 N N . ALA B 1 116 ? 1.656 -2.18 4.723 1 76.88 116 ALA B N 1
ATOM 2454 C CA . ALA B 1 116 ? 1.79 -1.143 5.742 1 76.88 116 ALA B CA 1
ATOM 2455 C C . ALA B 1 116 ? 2.881 -0.143 5.367 1 76.88 116 ALA B C 1
ATOM 2457 O O . ALA B 1 116 ? 3.791 -0.466 4.598 1 76.88 116 ALA B O 1
ATOM 2458 N N . ALA B 1 117 ? 2.709 1.033 5.84 1 84.94 117 ALA B N 1
ATOM 2459 C CA . ALA B 1 117 ? 3.658 2.084 5.484 1 84.94 117 ALA B CA 1
ATOM 2460 C C . ALA B 1 117 ? 4.109 2.855 6.719 1 84.94 117 ALA B C 1
ATOM 2462 O O . ALA B 1 117 ? 3.402 2.896 7.727 1 84.94 117 ALA B O 1
ATOM 2463 N N . PRO B 1 118 ? 5.273 3.402 6.582 1 90.62 118 PRO B N 1
ATOM 2464 C CA . PRO B 1 118 ? 5.711 4.234 7.707 1 90.62 118 PRO B CA 1
ATOM 2465 C C . PRO B 1 118 ? 4.922 5.535 7.824 1 90.62 118 PRO B C 1
ATOM 2467 O O . PRO B 1 118 ? 4.562 6.133 6.805 1 90.62 118 PRO B O 1
ATOM 2470 N N . TYR B 1 119 ? 4.602 5.879 9 1 94.81 119 TYR B N 1
ATOM 2471 C CA . TYR B 1 119 ? 3.986 7.148 9.383 1 94.81 119 TYR B CA 1
ATOM 2472 C C . TYR B 1 119 ? 4.875 7.91 10.359 1 94.81 119 TYR B C 1
ATOM 2474 O O . TYR B 1 119 ? 4.898 7.609 11.555 1 94.81 119 TYR B O 1
ATOM 2482 N N . GLN B 1 120 ? 5.531 8.914 9.82 1 97.44 120 GLN B N 1
ATOM 2483 C CA . GLN B 1 120 ? 6.535 9.602 10.633 1 97.44 120 GLN B CA 1
ATOM 2484 C C . GLN B 1 120 ? 6.109 11.031 10.953 1 97.44 120 GLN B C 1
ATOM 2486 O O . GLN B 1 120 ? 5.965 11.852 10.047 1 97.44 120 GLN B O 1
ATOM 2491 N N . VAL B 1 121 ? 5.914 11.297 12.25 1 98.75 121 VAL B N 1
ATOM 2492 C CA . VAL B 1 121 ? 5.695 12.672 12.695 1 98.75 121 VAL B CA 1
ATOM 2493 C C . VAL B 1 121 ? 7.039 13.375 12.883 1 98.75 121 VAL B C 1
ATOM 2495 O O . VAL B 1 121 ? 7.773 13.07 13.828 1 98.75 121 VAL B O 1
ATOM 2498 N N . LEU B 1 122 ? 7.273 14.359 12.023 1 98.75 122 LEU B N 1
ATOM 2499 C CA . LEU B 1 122 ? 8.562 15.047 12.055 1 98.75 122 LEU B CA 1
ATOM 2500 C C . LEU B 1 122 ? 8.562 16.141 13.117 1 98.75 122 LEU B C 1
ATOM 2502 O O . LEU B 1 122 ? 9.555 16.328 13.828 1 98.75 122 LEU B O 1
ATOM 2506 N N . ALA B 1 123 ? 7.508 16.844 13.188 1 98.5 123 ALA B N 1
ATOM 2507 C CA . ALA B 1 123 ? 7.332 17.938 14.148 1 98.5 123 ALA B CA 1
ATOM 2508 C C . ALA B 1 123 ? 5.852 18.219 14.383 1 98.5 123 ALA B C 1
ATOM 2510 O O . ALA B 1 123 ? 5.047 18.172 13.453 1 98.5 123 ALA B O 1
ATOM 2511 N N . THR B 1 124 ? 5.504 18.5 15.586 1 98.19 124 THR B N 1
ATOM 2512 C CA . THR B 1 124 ? 4.168 18.938 15.977 1 98.19 124 THR B CA 1
ATOM 2513 C C . THR B 1 124 ? 4.211 19.719 17.281 1 98.19 124 THR B C 1
ATOM 2515 O O . THR B 1 124 ? 5.039 19.438 18.156 1 98.19 124 THR B O 1
ATOM 2518 N N . ASP B 1 125 ? 3.373 20.688 17.391 1 96.62 125 ASP B N 1
ATOM 2519 C CA . ASP B 1 125 ? 3.17 21.328 18.703 1 96.62 125 ASP B CA 1
ATOM 2520 C C . ASP B 1 125 ? 1.875 20.844 19.344 1 96.62 125 ASP B C 1
ATOM 2522 O O . ASP B 1 125 ? 1.412 21.422 20.328 1 96.62 125 ASP B O 1
ATOM 2526 N N . TYR B 1 126 ? 1.191 19.828 18.703 1 97.19 126 TYR B N 1
ATOM 2527 C CA . TYR B 1 126 ? -0.024 19.172 19.156 1 97.19 126 TYR B CA 1
ATOM 2528 C C . TYR B 1 126 ? -1.225 20.109 19.062 1 97.19 126 TYR B C 1
ATOM 2530 O O . TYR B 1 126 ? -2.373 19.656 19.109 1 97.19 126 TYR B O 1
ATOM 2538 N N . GLU B 1 127 ? -1.05 21.391 18.797 1 94.75 127 GLU B N 1
ATOM 2539 C CA . GLU B 1 127 ? -2.141 22.344 18.922 1 94.75 127 GLU B CA 1
ATOM 2540 C C . GLU B 1 127 ? -2.424 23.047 17.594 1 94.75 127 GLU B C 1
ATOM 2542 O O . GLU B 1 127 ? -3.557 23.453 17.328 1 94.75 127 GLU B O 1
ATOM 2547 N N . SER B 1 128 ? -1.36 23.156 16.812 1 94.25 128 SER B N 1
ATOM 2548 C CA . SER B 1 128 ? -1.604 24 15.641 1 94.25 128 SER B CA 1
ATOM 2549 C C . SER B 1 128 ? -1.094 23.328 14.367 1 94.25 128 SER B C 1
ATOM 2551 O O . SER B 1 128 ? -1.587 23.609 13.273 1 94.25 128 SER B O 1
ATOM 2553 N N . TYR B 1 129 ? -0.09 22.484 14.508 1 96.81 129 TYR B N 1
ATOM 2554 C CA . TYR B 1 129 ? 0.428 21.875 13.281 1 96.81 129 TYR B CA 1
ATOM 2555 C C . TYR B 1 129 ? 1.001 20.5 13.547 1 96.81 129 TYR B C 1
ATOM 2557 O O . TYR B 1 129 ? 1.38 20.188 14.68 1 96.81 129 TYR B O 1
ATOM 2565 N N . SER B 1 130 ? 1.045 19.688 12.555 1 97.94 130 SER B N 1
ATOM 2566 C CA . SER B 1 130 ? 1.812 18.438 12.492 1 97.94 130 SER B CA 1
ATOM 2567 C C . SER B 1 130 ? 2.385 18.219 11.102 1 97.94 130 SER B C 1
ATOM 2569 O O . SER B 1 130 ? 1.703 18.453 10.094 1 97.94 130 SER B O 1
ATOM 2571 N N . CYS B 1 131 ? 3.65 17.891 10.969 1 98.56 131 CYS B N 1
ATOM 2572 C CA . CYS B 1 131 ? 4.344 17.578 9.727 1 98.56 131 CYS B CA 1
ATOM 2573 C C . CYS B 1 131 ? 4.609 16.078 9.609 1 98.56 131 CYS B C 1
ATOM 2575 O O . CYS B 1 131 ? 5.367 15.516 10.406 1 98.56 131 CYS B O 1
ATOM 2577 N N . ILE B 1 132 ? 3.953 15.492 8.609 1 98.56 132 ILE B N 1
ATOM 2578 C CA . ILE B 1 132 ? 4.02 14.039 8.523 1 98.56 132 ILE B CA 1
ATOM 2579 C C . ILE B 1 132 ? 4.699 13.633 7.215 1 98.56 132 ILE B C 1
ATOM 2581 O O . ILE B 1 132 ? 4.445 14.227 6.164 1 98.56 132 ILE B O 1
ATOM 2585 N N . TYR B 1 133 ? 5.559 12.625 7.305 1 96.56 133 TYR B N 1
ATOM 2586 C CA . TYR B 1 133 ? 6.242 12.039 6.156 1 96.56 133 TYR B CA 1
ATOM 2587 C C . TYR B 1 133 ? 6.031 10.531 6.105 1 96.56 133 TYR B C 1
ATOM 2589 O O . TYR B 1 133 ? 6.066 9.859 7.137 1 96.56 133 TYR B O 1
ATOM 2597 N N . SER B 1 134 ? 5.68 10.023 4.957 1 93.12 134 SER B N 1
ATOM 2598 C CA . SER B 1 134 ? 5.566 8.594 4.672 1 93.12 134 SER B CA 1
ATOM 2599 C C . SER B 1 134 ? 6.258 8.242 3.361 1 93.12 134 SER B C 1
ATOM 2601 O O . SER B 1 134 ? 5.926 8.781 2.307 1 93.12 134 SER B O 1
ATOM 2603 N N . CYS B 1 135 ? 7.234 7.285 3.463 1 91.44 135 CYS B N 1
ATOM 2604 C CA . CYS B 1 135 ? 8.016 6.969 2.271 1 91.44 135 CYS B CA 1
ATOM 2605 C C . CYS B 1 135 ? 8.445 5.508 2.27 1 91.44 135 CYS B C 1
ATOM 2607 O O . CYS B 1 135 ? 8.852 4.973 3.305 1 91.44 135 CYS B O 1
ATOM 2609 N N . ILE B 1 136 ? 8.281 4.82 1.113 1 87.31 136 ILE B N 1
ATOM 2610 C CA . ILE B 1 136 ? 8.75 3.451 0.927 1 87.31 136 ILE B CA 1
ATOM 2611 C C . ILE B 1 136 ? 9.742 3.4 -0.236 1 87.31 136 ILE B C 1
ATOM 2613 O O . ILE B 1 136 ? 9.586 4.121 -1.225 1 87.31 136 ILE B O 1
ATOM 2617 N N . ASP B 1 137 ? 10.766 2.527 -0.06 1 86.19 137 ASP B N 1
ATOM 2618 C CA . ASP B 1 137 ? 11.781 2.332 -1.088 1 86.19 137 ASP B CA 1
ATOM 2619 C C . ASP B 1 137 ? 11.555 1.021 -1.841 1 86.19 137 ASP B C 1
ATOM 2621 O O . ASP B 1 137 ? 11.141 0.024 -1.249 1 86.19 137 ASP B O 1
ATOM 2625 N N . THR B 1 138 ? 11.773 1.045 -3.135 1 78.38 138 THR B N 1
ATOM 2626 C CA . THR B 1 138 ? 11.773 -0.192 -3.908 1 78.38 138 THR B CA 1
ATOM 2627 C C . THR B 1 138 ? 12.812 -0.132 -5.027 1 78.38 138 THR B C 1
ATOM 2629 O O . THR B 1 138 ? 12.617 0.566 -6.023 1 78.38 138 THR B O 1
ATOM 2632 N N . ASN B 1 139 ? 13.82 -0.903 -4.988 1 81.62 139 ASN B N 1
ATOM 2633 C CA . ASN B 1 139 ? 14.812 -1.104 -6.039 1 81.62 139 ASN B CA 1
ATOM 2634 C C . ASN B 1 139 ? 15.336 0.225 -6.578 1 81.62 139 ASN B C 1
ATOM 2636 O O . ASN B 1 139 ? 15.312 0.46 -7.789 1 81.62 139 ASN B O 1
ATOM 2640 N N . GLY B 1 140 ? 15.695 1.152 -5.723 1 82.44 140 GLY B N 1
ATOM 2641 C CA . GLY B 1 140 ? 16.312 2.406 -6.121 1 82.44 140 GLY B CA 1
ATOM 2642 C C . GLY B 1 140 ? 15.305 3.516 -6.367 1 82.44 140 GLY B C 1
ATOM 2643 O O . GLY B 1 140 ? 15.68 4.625 -6.75 1 82.44 140 GLY B O 1
ATOM 2644 N N . PHE B 1 141 ? 14.07 3.232 -6.191 1 84.25 141 PHE B N 1
ATOM 2645 C CA . PHE B 1 141 ? 13 4.215 -6.328 1 84.25 141 PHE B CA 1
ATOM 2646 C C . PHE B 1 141 ? 12.242 4.371 -5.02 1 84.25 141 PHE B C 1
ATOM 2648 O O . PHE B 1 141 ? 12.32 3.51 -4.141 1 84.25 141 PHE B O 1
ATOM 2655 N N . LYS B 1 142 ? 11.625 5.516 -4.969 1 87.44 142 LYS B N 1
ATOM 2656 C CA . LYS B 1 142 ? 10.828 5.758 -3.768 1 87.44 142 LYS B CA 1
ATOM 2657 C C . LYS B 1 142 ? 9.453 6.301 -4.121 1 87.44 142 LYS B C 1
ATOM 2659 O O . LYS B 1 142 ? 9.273 6.91 -5.18 1 87.44 142 LYS B O 1
ATOM 2664 N N . SER B 1 143 ? 8.57 5.996 -3.289 1 85.81 143 SER B N 1
ATOM 2665 C CA . SER B 1 143 ? 7.246 6.617 -3.25 1 85.81 143 SER B CA 1
ATOM 2666 C C . SER B 1 143 ? 7.004 7.316 -1.918 1 85.81 143 SER B C 1
ATOM 2668 O O . SER B 1 143 ? 7.137 6.707 -0.856 1 85.81 143 SER B O 1
ATOM 2670 N N . GLU B 1 144 ? 6.734 8.617 -2.01 1 89.12 144 GLU B N 1
ATOM 2671 C CA . GLU B 1 144 ? 6.609 9.32 -0.734 1 89.12 144 GLU B CA 1
ATOM 2672 C C . GLU B 1 144 ? 5.305 10.102 -0.658 1 89.12 144 GLU B C 1
ATOM 2674 O O . GLU B 1 144 ? 4.762 10.516 -1.685 1 89.12 144 GLU B O 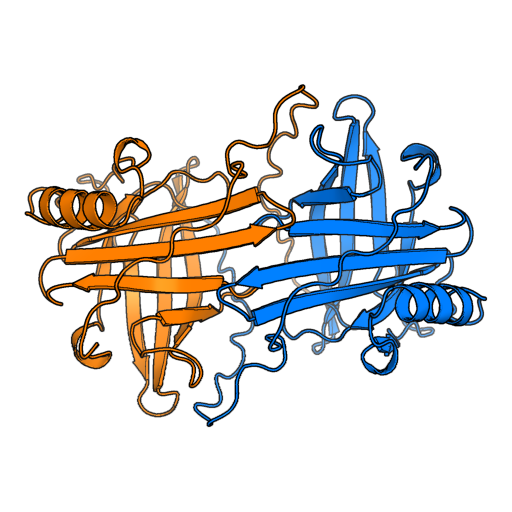1
ATOM 2679 N N . PHE B 1 145 ? 4.785 10.242 0.541 1 91.38 145 PHE B N 1
ATOM 2680 C CA . PHE B 1 145 ? 3.707 11.133 0.94 1 91.38 145 PHE B CA 1
ATOM 2681 C C . PHE B 1 145 ? 4.191 12.133 1.985 1 91.38 145 PHE B C 1
ATOM 2683 O O . PHE B 1 145 ? 5.152 11.867 2.709 1 91.38 145 PHE B O 1
ATOM 2690 N N . GLY B 1 146 ? 3.566 13.25 1.885 1 94.75 146 GLY B N 1
ATOM 2691 C CA . GLY B 1 146 ? 3.758 14.305 2.867 1 94.75 146 GLY B CA 1
ATOM 2692 C C . GLY B 1 146 ? 2.477 15.039 3.213 1 94.75 146 GLY B C 1
ATOM 2693 O O . GLY B 1 146 ? 1.65 15.305 2.338 1 94.75 146 GLY B O 1
ATOM 2694 N N . PHE B 1 147 ? 2.379 15.344 4.488 1 96.5 147 PHE B N 1
ATOM 2695 C CA . PHE B 1 147 ? 1.158 15.984 4.957 1 96.5 147 PHE B CA 1
ATOM 2696 C C . PHE B 1 147 ? 1.481 17.141 5.891 1 96.5 147 PHE B C 1
ATOM 2698 O O . PHE B 1 147 ? 2.379 17.047 6.73 1 96.5 147 PHE B O 1
ATOM 2705 N N . VAL B 1 148 ? 0.745 18.156 5.711 1 97.25 148 VAL B N 1
ATOM 2706 C CA . VAL B 1 148 ? 0.658 19.219 6.699 1 97.25 148 VAL B CA 1
ATOM 2707 C C . VAL B 1 148 ? -0.733 19.234 7.328 1 97.25 148 VAL B C 1
ATOM 2709 O O . VAL B 1 148 ? -1.736 19.391 6.629 1 97.25 148 VAL B O 1
ATOM 2712 N N . PHE B 1 149 ? -0.719 19.062 8.602 1 97.44 149 PHE B N 1
ATOM 2713 C CA . PHE B 1 149 ? -1.973 19.062 9.352 1 97.44 149 PHE B CA 1
ATOM 2714 C C . PHE B 1 149 ? -2.121 20.344 10.156 1 97.44 149 PHE B C 1
ATOM 2716 O O . PHE B 1 149 ? -1.126 20.938 10.594 1 97.44 149 PHE B O 1
ATOM 2723 N N . SER B 1 150 ? -3.35 20.688 10.289 1 96.44 150 SER B N 1
ATOM 2724 C CA . SER B 1 150 ? -3.738 21.797 11.164 1 96.44 150 SER B CA 1
ATOM 2725 C C . SER B 1 150 ? -4.977 21.438 11.984 1 96.44 150 SER B C 1
ATOM 2727 O O . SER B 1 150 ? -5.766 20.578 11.586 1 96.44 150 SER B O 1
ATOM 2729 N N . ARG B 1 151 ? -5.113 22.047 13.148 1 95.31 151 ARG B N 1
ATOM 2730 C CA . ARG B 1 151 ? -6.324 21.859 13.945 1 95.31 151 ARG B CA 1
ATOM 2731 C C . ARG B 1 151 ? -7.469 22.703 13.406 1 95.31 151 ARG B C 1
ATOM 2733 O O . ARG B 1 151 ? -8.625 22.5 13.781 1 95.31 151 ARG B O 1
ATOM 2740 N N . SER B 1 152 ? -7.191 23.578 12.531 1 90.81 152 SER B N 1
ATOM 2741 C CA . SER B 1 152 ? -8.188 24.406 11.859 1 90.81 152 SER B CA 1
ATOM 2742 C C . SER B 1 152 ? -8.133 24.219 10.344 1 90.81 152 SER B C 1
ATOM 2744 O O . SER B 1 152 ? -7.047 24.078 9.773 1 90.81 152 SER B O 1
ATOM 2746 N N . PRO B 1 153 ? -9.344 24.188 9.758 1 89 153 PRO B N 1
ATOM 2747 C CA . PRO B 1 153 ? -9.336 24 8.305 1 89 153 PRO B CA 1
ATOM 2748 C C . PRO B 1 153 ? -8.781 25.219 7.555 1 89 153 PRO B C 1
ATOM 2750 O O . PRO B 1 153 ? -8.453 25.125 6.371 1 89 153 PRO B O 1
ATOM 2753 N N . THR B 1 154 ? -8.82 26.328 8.25 1 73.69 154 THR B N 1
ATOM 2754 C CA . THR B 1 154 ? -8.328 27.531 7.605 1 73.69 154 THR B CA 1
ATOM 2755 C C . THR B 1 154 ? -6.805 27.578 7.625 1 73.69 154 THR B C 1
ATOM 2757 O O . THR B 1 154 ? -6.176 27.125 8.586 1 73.69 154 THR B O 1
ATOM 2760 N N . SER B 1 155 ? -6.246 27.391 6.453 1 59.16 155 SER B N 1
ATOM 2761 C CA . SER B 1 155 ? -4.797 27.391 6.285 1 59.16 155 SER B CA 1
ATOM 2762 C C . SER B 1 155 ? -4.164 28.641 6.867 1 59.16 155 SER B C 1
ATOM 2764 O O . SER B 1 155 ? -2.996 28.938 6.605 1 59.16 155 SER B O 1
ATOM 2766 N N . ASP B 1 156 ? -4.93 29.516 7.387 1 56.22 156 ASP B N 1
ATOM 2767 C CA . ASP B 1 156 ? -4.352 30.781 7.828 1 56.22 156 ASP B CA 1
ATOM 2768 C C . ASP B 1 156 ? -3.318 30.562 8.93 1 56.22 156 ASP B C 1
ATOM 2770 O O . ASP B 1 156 ? -2.686 31.516 9.391 1 56.22 156 ASP B O 1
ATOM 2774 N N . GLY B 1 157 ? -3.086 29.422 9.25 1 65.19 157 GLY B N 1
ATOM 2775 C CA . GLY B 1 157 ? -2.184 29.281 10.383 1 65.19 157 GLY B CA 1
ATOM 2776 C C . GLY B 1 157 ? -0.739 29.062 9.977 1 65.19 157 GLY B C 1
ATOM 2777 O O . GLY B 1 157 ? -0.391 29.219 8.805 1 65.19 157 GLY B O 1
ATOM 2778 N N . SER B 1 158 ? 0.087 29.062 10.914 1 84.31 158 SER B N 1
ATOM 2779 C CA . SER B 1 158 ? 1.542 28.969 10.875 1 84.31 158 SER B CA 1
ATOM 2780 C C . SER B 1 158 ? 1.989 27.547 10.5 1 84.31 158 SER B C 1
ATOM 2782 O O . SER B 1 158 ? 3.186 27.297 10.344 1 84.31 158 SER B O 1
ATOM 2784 N N . ALA B 1 159 ? 0.906 26.766 10.094 1 94.12 159 ALA B N 1
ATOM 2785 C CA . ALA B 1 159 ? 1.275 25.375 9.883 1 94.12 159 ALA B CA 1
ATOM 2786 C C . ALA B 1 159 ? 2.127 25.219 8.633 1 94.12 159 ALA B C 1
ATOM 2788 O O . ALA B 1 159 ? 3.127 24.484 8.641 1 94.12 159 ALA B O 1
ATOM 2789 N N . GLU B 1 160 ? 1.71 25.906 7.574 1 94.94 160 GLU B N 1
ATOM 2790 C CA . GLU B 1 160 ? 2.445 25.812 6.316 1 94.94 160 GLU B CA 1
ATOM 2791 C C . GLU B 1 160 ? 3.906 26.219 6.5 1 94.94 160 GLU B C 1
ATOM 2793 O O . GLU B 1 160 ? 4.812 25.469 6.133 1 94.94 160 GLU B O 1
ATOM 2798 N N . ALA B 1 161 ? 4.07 27.391 7.078 1 94.88 161 ALA B N 1
ATOM 2799 C CA . ALA B 1 161 ? 5.426 27.906 7.238 1 94.88 161 ALA B CA 1
ATOM 2800 C C . ALA B 1 161 ? 6.258 27 8.148 1 94.88 161 ALA B C 1
ATOM 2802 O O . ALA B 1 161 ? 7.422 26.719 7.855 1 94.88 161 ALA B O 1
ATOM 2803 N N . LYS B 1 162 ? 5.691 26.578 9.234 1 96.56 162 LYS B N 1
ATOM 2804 C CA . LYS B 1 162 ? 6.395 25.703 10.172 1 96.56 162 LYS B CA 1
ATOM 2805 C C . LYS B 1 162 ? 6.809 24.391 9.508 1 96.56 162 LYS B C 1
ATOM 2807 O O . LYS B 1 162 ? 7.965 23.984 9.617 1 96.56 162 LYS B O 1
ATOM 2812 N N . CYS B 1 163 ? 5.895 23.812 8.789 1 97.69 163 CYS B N 1
ATOM 2813 C CA . CYS B 1 163 ? 6.188 22.531 8.188 1 97.69 163 CYS B CA 1
ATOM 2814 C C . CYS B 1 163 ? 7.109 22.672 6.984 1 97.69 163 CYS B C 1
ATOM 2816 O O . CYS B 1 163 ? 7.945 21.812 6.723 1 97.69 163 CYS B O 1
ATOM 2818 N N . ALA B 1 164 ? 6.941 23.766 6.234 1 97.06 164 ALA B N 1
ATOM 2819 C CA . ALA B 1 164 ? 7.875 24 5.137 1 97.06 164 ALA B CA 1
ATOM 2820 C C . ALA B 1 164 ? 9.32 24.016 5.637 1 97.06 164 ALA B C 1
ATOM 2822 O O . ALA B 1 164 ? 10.203 23.422 5.016 1 97.06 164 ALA B O 1
ATOM 2823 N N . ALA B 1 165 ? 9.547 24.656 6.715 1 97.75 165 ALA B N 1
ATOM 2824 C CA . ALA B 1 165 ? 10.883 24.734 7.297 1 97.75 165 ALA B CA 1
ATOM 2825 C C . ALA B 1 165 ? 11.352 23.359 7.758 1 97.75 165 ALA B C 1
ATOM 2827 O O . ALA B 1 165 ? 12.508 22.984 7.543 1 97.75 165 ALA B O 1
ATOM 2828 N N . VAL B 1 166 ? 10.484 22.609 8.375 1 98.19 166 VAL B N 1
ATOM 2829 C CA . VAL B 1 166 ? 10.805 21.281 8.875 1 98.19 166 VAL B CA 1
ATOM 2830 C C . VAL B 1 166 ? 11.18 20.359 7.711 1 98.19 166 VAL B C 1
ATOM 2832 O O . VAL B 1 166 ? 12.188 19.656 7.766 1 98.19 166 VAL B O 1
ATOM 2835 N N . PHE B 1 167 ? 10.328 20.328 6.66 1 98.25 167 PHE B N 1
ATOM 2836 C CA . PHE B 1 167 ? 10.594 19.469 5.508 1 98.25 167 PHE B CA 1
ATOM 2837 C C . PHE B 1 167 ? 11.898 19.875 4.828 1 98.25 167 PHE B C 1
ATOM 2839 O O . PHE B 1 167 ? 12.695 19 4.457 1 98.25 167 PHE B O 1
ATOM 2846 N N . ALA B 1 168 ? 12.148 21.188 4.695 1 97.44 168 ALA B N 1
ATOM 2847 C CA . ALA B 1 168 ? 13.383 21.656 4.09 1 97.44 168 ALA B CA 1
ATOM 2848 C C . ALA B 1 168 ? 14.602 21.188 4.879 1 97.44 168 ALA B C 1
ATOM 2850 O O . ALA B 1 168 ? 15.578 20.703 4.301 1 97.44 168 ALA B O 1
ATOM 2851 N N . LYS B 1 169 ? 14.555 21.297 6.141 1 97.94 169 LYS B N 1
ATOM 2852 C CA . LYS B 1 169 ? 15.648 20.891 7.008 1 97.94 169 LYS B CA 1
ATOM 2853 C C . LYS B 1 169 ? 15.961 19.406 6.832 1 97.94 169 LYS B C 1
ATOM 2855 O O . LYS B 1 169 ? 17.094 18.969 7.027 1 97.94 169 LYS B O 1
ATOM 2860 N N . ASN B 1 170 ? 14.977 18.656 6.449 1 97.88 170 ASN B N 1
ATOM 2861 C CA . ASN B 1 170 ? 15.125 17.203 6.367 1 97.88 170 ASN B CA 1
ATOM 2862 C C . ASN B 1 170 ? 15.273 16.734 4.922 1 97.88 170 ASN B C 1
ATOM 2864 O O . ASN B 1 170 ? 15.148 15.547 4.637 1 97.88 170 ASN B O 1
ATOM 2868 N N . GLY B 1 171 ? 15.406 17.609 4.008 1 95.62 171 GLY B N 1
ATOM 2869 C CA . GLY B 1 171 ? 15.695 17.266 2.627 1 95.62 171 GLY B CA 1
ATOM 2870 C C . GLY B 1 171 ? 14.461 16.844 1.847 1 95.62 171 GLY B C 1
ATOM 2871 O O . GLY B 1 171 ? 14.562 16.109 0.86 1 95.62 171 GLY B O 1
ATOM 2872 N N . ILE B 1 172 ? 13.312 17.188 2.275 1 96.38 172 ILE B N 1
ATOM 2873 C CA . ILE B 1 172 ? 12.062 16.922 1.575 1 96.38 172 ILE B CA 1
ATOM 2874 C C . ILE B 1 172 ? 11.578 18.188 0.874 1 96.38 172 ILE B C 1
ATOM 2876 O O . ILE B 1 172 ? 11.438 19.234 1.505 1 96.38 172 ILE B O 1
ATOM 2880 N N . ASP B 1 173 ? 11.344 18.109 -0.381 1 94.94 173 ASP B N 1
ATOM 2881 C CA . ASP B 1 173 ? 11.047 19.266 -1.225 1 94.94 173 ASP B CA 1
ATOM 2882 C C . ASP B 1 173 ? 9.609 19.75 -1.015 1 94.94 173 ASP B C 1
ATOM 2884 O O . ASP B 1 173 ? 8.672 19.156 -1.541 1 94.94 173 ASP B O 1
ATOM 2888 N N . PHE B 1 174 ? 9.477 20.891 -0.413 1 96.25 174 PHE B N 1
ATOM 2889 C CA . PHE B 1 174 ? 8.156 21.391 -0.078 1 96.25 174 PHE B CA 1
ATOM 2890 C C . PHE B 1 174 ? 7.441 21.906 -1.323 1 96.25 174 PHE B C 1
ATOM 2892 O O . PHE B 1 174 ? 6.223 22.109 -1.312 1 96.25 174 PHE B O 1
ATOM 2899 N N . SER B 1 175 ? 8.141 22.172 -2.438 1 95.19 175 SER B N 1
ATOM 2900 C CA . SER B 1 175 ? 7.508 22.641 -3.664 1 95.19 175 SER B CA 1
ATOM 2901 C C . SER B 1 175 ? 6.574 21.594 -4.242 1 95.19 175 SER B C 1
ATOM 2903 O O . SER B 1 175 ? 5.754 21.891 -5.113 1 95.19 175 SER B O 1
ATOM 2905 N N . ARG B 1 176 ? 6.664 20.391 -3.734 1 93.56 176 ARG B N 1
ATOM 2906 C CA . ARG B 1 176 ? 5.812 19.312 -4.223 1 93.56 176 ARG B CA 1
ATOM 2907 C C . ARG B 1 176 ? 4.469 19.312 -3.504 1 93.56 176 ARG B C 1
ATOM 2909 O O . ARG B 1 176 ? 3.549 18.594 -3.898 1 93.56 176 ARG B O 1
ATOM 2916 N N . PHE B 1 177 ? 4.328 20.047 -2.471 1 95.31 177 PHE B N 1
ATOM 2917 C CA . PHE B 1 177 ? 3.09 20.094 -1.706 1 95.31 177 PHE B CA 1
ATOM 2918 C C . PHE B 1 177 ? 2.068 21 -2.381 1 95.31 177 PHE B C 1
ATOM 2920 O O . PHE B 1 177 ? 2.422 22.062 -2.902 1 95.31 177 PHE B O 1
ATOM 2927 N N . GLN B 1 178 ? 0.889 20.547 -2.312 1 93.56 178 GLN B N 1
ATOM 2928 C CA . GLN B 1 178 ? -0.241 21.344 -2.797 1 93.56 178 GLN B CA 1
ATOM 2929 C C . GLN B 1 178 ? -1.248 21.594 -1.679 1 93.56 178 GLN B C 1
ATOM 2931 O O . GLN B 1 178 ? -1.421 20.766 -0.786 1 93.56 178 GLN B O 1
ATOM 2936 N N . ARG B 1 179 ? -1.929 22.641 -1.848 1 93.38 179 ARG B N 1
ATOM 2937 C CA . ARG B 1 179 ? -2.934 23.031 -0.858 1 93.38 179 ARG B CA 1
ATOM 2938 C C . ARG B 1 179 ? -4.191 22.172 -1.002 1 93.38 179 ARG B C 1
ATOM 2940 O O . ARG B 1 179 ? -4.621 21.875 -2.119 1 93.38 179 ARG B O 1
ATOM 2947 N N . VAL B 1 180 ? -4.711 21.766 0.138 1 94 180 VAL B N 1
ATOM 2948 C CA . VAL B 1 180 ? -6.008 21.094 0.185 1 94 180 VAL B CA 1
ATOM 2949 C C . VAL B 1 180 ? -7.105 22.125 0.435 1 94 180 VAL B C 1
ATOM 2951 O O . VAL B 1 180 ? -7.055 22.875 1.414 1 94 180 VAL B O 1
ATOM 2954 N N . SER B 1 181 ? -8.086 22.094 -0.399 1 93.31 181 SER B N 1
ATOM 2955 C CA . SER B 1 181 ? -9.125 23.109 -0.332 1 93.31 181 SER B CA 1
ATOM 2956 C C . SER B 1 181 ? -10.102 22.844 0.809 1 93.31 181 SER B C 1
ATOM 2958 O O . SER B 1 181 ? -10.562 21.703 0.976 1 93.31 181 SER B O 1
ATOM 2960 N N . HIS B 1 182 ? -10.297 23.844 1.616 1 94.19 182 HIS B N 1
ATOM 2961 C CA . HIS B 1 182 ? -11.336 23.891 2.645 1 94.19 182 HIS B CA 1
ATOM 2962 C C . HIS B 1 182 ? -12.227 25.125 2.469 1 94.19 182 HIS B C 1
ATOM 2964 O O . HIS B 1 182 ? -11.938 26.188 3.02 1 94.19 182 HIS B O 1
ATOM 2970 N N . ASN B 1 183 ? -13.25 24.984 1.727 1 88.5 183 ASN B N 1
ATOM 2971 C CA . ASN B 1 183 ? -14.117 26.125 1.434 1 88.5 183 ASN B CA 1
ATOM 2972 C C . ASN B 1 183 ? -15.383 26.094 2.277 1 88.5 183 ASN B C 1
ATOM 2974 O O . ASN B 1 183 ? -15.555 25.219 3.129 1 88.5 183 ASN B O 1
ATOM 2978 N N . ALA B 1 184 ? -16.172 27.125 2.113 1 85.25 184 ALA B N 1
ATOM 2979 C CA . ALA B 1 184 ? -17.375 27.297 2.91 1 85.25 184 ALA B CA 1
ATOM 2980 C C . ALA B 1 184 ? -18.344 26.141 2.699 1 85.25 184 ALA B C 1
ATOM 2982 O O . ALA B 1 184 ? -19.219 25.906 3.535 1 85.25 184 ALA B O 1
ATOM 2983 N N . ASP B 1 185 ? -18.188 25.344 1.638 1 84.88 185 ASP B N 1
ATOM 2984 C CA . ASP B 1 185 ? -19.094 24.25 1.313 1 84.88 185 ASP B CA 1
ATOM 2985 C C . ASP B 1 185 ? -18.672 22.953 2 1 84.88 185 ASP B C 1
ATOM 2987 O O . ASP B 1 185 ? -19.375 21.938 1.919 1 84.88 185 ASP B O 1
ATOM 2991 N N . CYS B 1 186 ? -17.625 23.094 2.725 1 92.38 186 CYS B N 1
ATOM 2992 C CA . CYS B 1 186 ? -17.141 21.875 3.377 1 92.38 186 CYS B CA 1
ATOM 2993 C C . CYS B 1 186 ? -18.031 21.5 4.551 1 92.38 186 CYS B C 1
ATOM 2995 O O . CYS B 1 186 ? -18.391 22.344 5.371 1 92.38 186 CYS B O 1
ATOM 2997 N N . ILE B 1 187 ? -18.422 20.234 4.559 1 82.75 187 ILE B N 1
ATOM 2998 C CA . ILE B 1 187 ? -19.109 19.609 5.695 1 82.75 187 ILE B CA 1
ATOM 2999 C C . ILE B 1 187 ? -18.203 18.547 6.316 1 82.75 187 ILE B C 1
ATOM 3001 O O . ILE B 1 187 ? -17.672 17.688 5.605 1 82.75 187 ILE B O 1
ATOM 3005 N N . TYR B 1 188 ? -17.922 18.75 7.574 1 86.88 188 TYR B N 1
ATOM 3006 C CA . TYR B 1 188 ? -17.062 17.797 8.281 1 86.88 188 TYR B CA 1
ATOM 3007 C C . TYR B 1 188 ? -17.891 16.906 9.203 1 86.88 188 TYR B C 1
ATOM 3009 O O . TYR B 1 188 ? -18.5 17.375 10.156 1 86.88 188 TYR B O 1
ATOM 3017 N N . LY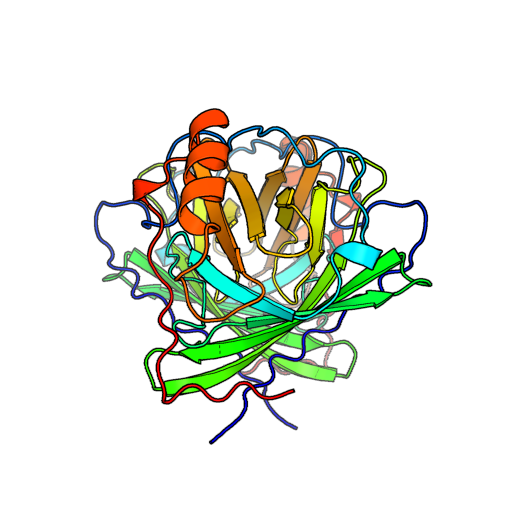S B 1 189 ? -18.172 15.812 8.711 1 71.44 189 LYS B N 1
ATOM 3018 C CA . LYS B 1 189 ? -19 14.867 9.461 1 71.44 189 LYS B CA 1
ATOM 3019 C C . LYS B 1 189 ? -18.188 14.211 10.578 1 71.44 189 LYS B C 1
ATOM 3021 O O . LYS B 1 189 ? -16.984 13.961 10.422 1 71.44 189 LYS B O 1
ATOM 3026 N N . ALA B 1 190 ? -18.875 13.984 11.68 1 62.69 190 ALA B N 1
ATOM 3027 C CA . ALA B 1 190 ? -18.234 13.344 12.828 1 62.69 190 ALA B CA 1
ATOM 3028 C C . ALA B 1 190 ? -17.984 11.859 12.555 1 62.69 190 ALA B C 1
ATOM 3030 O O . ALA B 1 190 ? -18.75 11.211 11.852 1 62.69 190 ALA B O 1
#

Nearest PDB structures (foldseek):
  1gka-assembly1_B  TM=9.597E-01  e=7.504E-23  Homarus gammarus
  7o2y-assembly1_AAA  TM=9.183E-01  e=9.627E-15  Sander vitreus
  7yx1-assembly1_A  TM=9.121E-01  e=9.798E-14  Sander
  5f6z-assembly1_D  TM=9.066E-01  e=2.086E-13  Sander vitreus
  5ez2-assembly1_A  TM=9.029E-01  e=2.201E-13  Sander vitreus

Secondary structure (DSSP, 8-state):
---EEE---------SSS--TT-EES--------TT--HHHH-EEEEEEEEE--TT----EEEEEEEEEETTTTEEEEEEEEE-TT--EEEEEEEEEE-TTS-TTEEEEE-SSSS-EEEEEEEE-SSS-EEEEEEEEETTEEEEEEEEEESSSSTTSTHHHHHHHHHHHTT--GGGEEEPB--TT-----/---EEE---------SSS--TT-EES--------TT--HHHH-EEEEEEEEE--TT----EEEEEEEEEETTTTEEEEEEEEE-TT--EEEEEEEEEE-TTS-TTEEEEE-SSSS-EEEEEEEE-SSS-EEEEEEEEETTEEEEEEEEEESSSSTTSTHHHHHHHHHHHTT--GGGEEEPB--TT-----

Organism: NCBI:txid1843537

pLDDT: mean 85.82, std 16.34, range [26.02, 98.75]

InterPro domains:
  IPR000566 Lipocalin/cytosolic fatty-acid binding domain [PF08212] (37-181)
  IPR003057 Invertebrate colouration protein [PR01273] (35-51)
  IPR003057 Invertebrate colouration protein [PR01273] (68-80)
  IPR003057 Invertebrate colouration protein [PR01273] (121-135)
  IPR003057 Invertebrate colouration protein [PR01273] (142-155)
  IPR003057 Invertebrate colouration protein [PR01273] (172-184)
  IPR012674 Calycin [G3DSA:2.40.128.20] (17-190)
  IPR012674 Calycin [SSF50814] (19-188)
  IPR022271 Lipocalin, ApoD type [PIRSF036893] (14-189)

Sequence (380 aa):
MFSVVLLAALATCVAGDALPGFLLPGKCALPDLQDRFDLRRYSGRWYWTHIIENEYLPMETCVHSQYDYSYTDYGFKVRTAGFNSDKEYLRLEGQVYPTKEFPAAHMLLDFPTVFAAPYQVLATDYESYSCIYSCIDTNGFKSEFGFVFSRSPTSDGSAEAKCAAVFAKNGIDFSRFQRVSHNADCIYKAMFSVVLLAALATCVAGDALPGFLLPGKCALPDLQDRFDLRRYSGRWYWTHIIENEYLPMETCVHSQYDYSYTDYGFKVRTAGFNSDKEYLRLEGQVYPTKEFPAAHMLLDFPTVFAAPYQVLATDYESYSCIYSCIDTNGFKSEFGFVFSRSPTSDGSAEAKCAAVFAKNGIDFSRFQRVSHNADCIYKA

Radius of gyration: 20.98 Å; Cα contacts (8 Å, |Δi|>4): 901; chains: 2; bounding box: 43×62×52 Å

Solvent-accessible surface area (backbone atoms only — not comparable to full-atom values): 20299 Å² total; per-residue (Å²): 132,78,65,55,62,54,76,36,81,66,71,80,63,67,46,59,92,61,69,57,88,56,55,37,85,41,73,58,71,84,59,68,57,31,75,87,55,53,65,74,60,58,37,42,64,33,20,47,37,32,29,37,79,46,93,49,57,72,54,58,30,44,37,34,35,38,32,43,66,32,80,79,40,51,31,25,47,33,42,36,36,21,21,26,96,85,65,44,58,40,43,44,42,30,34,39,29,51,42,86,90,40,61,63,25,40,18,38,34,46,45,73,30,83,61,74,40,50,35,30,36,39,43,62,75,61,64,50,28,37,27,35,40,27,46,40,31,48,96,62,23,18,37,69,43,37,40,32,28,17,62,47,67,61,71,83,51,67,30,61,63,54,37,43,51,53,35,50,76,40,72,39,72,57,86,57,46,40,79,37,51,58,56,93,83,52,74,85,80,131,135,79,64,54,62,54,75,39,82,67,70,78,62,68,48,59,93,61,70,59,88,59,54,37,83,41,75,58,70,83,57,69,58,31,77,86,56,52,66,75,61,58,38,42,64,34,20,47,37,30,29,38,79,44,94,48,57,71,54,57,30,45,36,34,33,38,32,44,66,32,80,78,38,52,31,25,47,32,42,36,36,21,21,26,97,85,64,44,58,41,43,44,42,28,33,39,28,52,42,82,91,40,59,64,24,42,17,38,35,45,45,72,30,81,60,72,40,52,34,30,36,38,42,61,76,62,65,50,28,37,26,34,44,28,47,41,31,49,95,62,23,18,37,69,44,38,39,32,27,18,63,47,65,62,71,84,52,64,32,60,64,55,36,42,53,54,34,49,76,39,73,39,71,58,86,56,46,40,78,36,50,56,57,92,83,54,74,84,79,132

Foldseek 3Di:
DDPPDPPPPPDPPPVDPDDPPQKAFADDFDAAAAPPDDQVLLFAKKFWFKKQDDPRPFAFALWMKGWDADPVVAWTWMKIWHAGPVRDIDIFIAIWACDPVDDGQFIWTGGPDPDIWTWHFRDDPSAAWTWIKIWDDDPRIMGIMITIIGPDNPPPDCRLVVNCVRCVVRPHHSVSMDTHYDDPPRDDDD/DDPPDPDDDPDPPPPDPDDPPQKAFADDFDAAAAPPDDQVLLFAKKWWFKKQDDPPPFAFALWMKGWDADPVVAWTWMKIWHAGPVRDIDIFIDIWACDPVDDGQFIWTGGPDPDIWTWHFRDDPSAAWTWIKIWDDDPRIMGIMITIIGPDNPPPDCRLVVNCVRCVVRPHHSVSMDTHYDDPPRDDDD